Protein AF-A0A2H0IZS1-F1 (afdb_monomer_lite)

Structure (mmCIF, N/CA/C/O backbone):
data_AF-A0A2H0IZS1-F1
#
_entry.id   AF-A0A2H0IZS1-F1
#
loop_
_atom_site.group_PDB
_atom_site.id
_atom_site.type_symbol
_atom_site.label_atom_id
_atom_site.label_alt_id
_atom_site.label_comp_id
_atom_site.label_asym_id
_atom_site.label_entity_id
_atom_site.label_seq_id
_atom_site.pdbx_PDB_ins_code
_atom_site.Cartn_x
_atom_site.Cartn_y
_atom_site.Cartn_z
_atom_site.occupancy
_atom_site.B_iso_or_equiv
_atom_site.auth_seq_id
_atom_site.auth_comp_id
_atom_site.auth_asym_id
_atom_site.auth_atom_id
_atom_site.pdbx_PDB_model_num
ATOM 1 N N . MET A 1 1 ? -1.086 1.496 -26.687 1.00 56.16 1 MET A N 1
ATOM 2 C CA . MET A 1 1 ? -0.249 0.567 -25.899 1.00 56.16 1 MET A CA 1
ATOM 3 C C . MET A 1 1 ? 1.047 0.121 -26.574 1.00 56.16 1 MET A C 1
ATOM 5 O O . MET A 1 1 ? 2.070 0.274 -25.928 1.00 56.16 1 MET A O 1
ATOM 9 N N . ASN A 1 2 ? 1.080 -0.340 -27.839 1.00 65.69 2 ASN A N 1
ATOM 10 C CA . ASN A 1 2 ? 2.333 -0.860 -28.445 1.00 65.69 2 ASN A CA 1
ATOM 11 C C . ASN A 1 2 ? 3.548 0.097 -28.363 1.00 65.69 2 ASN A C 1
ATOM 13 O O . ASN A 1 2 ? 4.643 -0.347 -28.048 1.00 65.69 2 ASN A O 1
ATOM 17 N N . ARG A 1 3 ? 3.353 1.418 -28.505 1.00 83.81 3 ARG A N 1
ATOM 18 C CA . ARG A 1 3 ? 4.457 2.398 -28.436 1.00 83.81 3 ARG A CA 1
ATOM 19 C C . ARG A 1 3 ? 5.190 2.463 -27.088 1.00 83.81 3 ARG A C 1
ATOM 21 O O . ARG A 1 3 ? 6.373 2.787 -27.089 1.00 83.81 3 ARG A O 1
ATOM 28 N N . THR A 1 4 ? 4.519 2.218 -25.958 1.00 88.75 4 THR A N 1
ATOM 29 C CA . THR A 1 4 ? 5.173 2.254 -24.633 1.00 88.75 4 THR A CA 1
ATOM 30 C C . THR A 1 4 ? 6.119 1.069 -24.497 1.00 88.75 4 THR A C 1
ATOM 32 O O . THR A 1 4 ? 7.292 1.250 -24.188 1.00 88.75 4 THR A O 1
ATOM 35 N N . LEU A 1 5 ? 5.635 -0.129 -24.831 1.00 90.81 5 LEU A N 1
ATOM 36 C CA . LEU A 1 5 ? 6.427 -1.354 -24.793 1.00 90.81 5 LEU A CA 1
ATOM 37 C C . LEU A 1 5 ? 7.622 -1.304 -25.757 1.00 90.81 5 LEU A C 1
ATOM 39 O O . LEU A 1 5 ? 8.722 -1.690 -25.374 1.00 90.81 5 LEU A O 1
ATOM 43 N N . ASP A 1 6 ? 7.433 -0.792 -26.976 1.00 92.31 6 ASP A N 1
ATOM 44 C CA . ASP A 1 6 ? 8.525 -0.656 -27.948 1.00 92.31 6 ASP A CA 1
ATOM 45 C C . ASP A 1 6 ? 9.638 0.258 -27.414 1.00 92.31 6 ASP A C 1
ATOM 47 O O . ASP A 1 6 ? 10.821 -0.068 -27.513 1.00 92.31 6 ASP A O 1
ATOM 51 N N . LYS A 1 7 ? 9.264 1.379 -26.781 1.00 94.19 7 LYS A N 1
ATOM 52 C CA . LYS A 1 7 ? 10.226 2.276 -26.128 1.00 94.19 7 LYS A CA 1
ATOM 53 C C . LYS A 1 7 ? 10.920 1.605 -24.949 1.00 94.19 7 LYS A C 1
ATOM 55 O O . LYS A 1 7 ? 12.128 1.758 -24.824 1.00 94.19 7 LYS A O 1
ATOM 60 N N . VAL A 1 8 ? 10.200 0.857 -24.113 1.00 93.56 8 VAL A N 1
ATOM 61 C CA . VAL A 1 8 ? 10.806 0.095 -23.008 1.00 93.56 8 VAL A CA 1
ATOM 62 C C . VAL A 1 8 ? 11.853 -0.875 -23.556 1.00 93.56 8 VAL A C 1
ATOM 64 O O . VAL A 1 8 ? 13.009 -0.814 -23.150 1.00 93.56 8 VAL A O 1
ATOM 67 N N . LYS A 1 9 ? 11.504 -1.684 -24.565 1.00 92.69 9 LYS A N 1
ATOM 68 C CA . LYS A 1 9 ? 12.444 -2.610 -25.221 1.00 92.69 9 LYS A CA 1
ATOM 69 C C . LYS A 1 9 ? 13.659 -1.886 -25.804 1.00 92.69 9 LYS A C 1
ATOM 71 O O . LYS A 1 9 ? 14.783 -2.350 -25.637 1.00 92.69 9 LYS A O 1
ATOM 76 N N . GLN A 1 10 ? 13.454 -0.728 -26.432 1.00 94.25 10 GLN A N 1
ATOM 77 C CA . GLN A 1 10 ? 14.544 0.104 -26.944 1.00 94.25 10 GLN A CA 1
ATOM 78 C C . GLN A 1 10 ? 15.477 0.591 -25.824 1.00 94.25 10 GLN A C 1
ATOM 80 O O . GLN A 1 10 ? 16.691 0.558 -25.996 1.00 94.25 10 GLN A O 1
ATOM 85 N N . ARG A 1 11 ? 14.932 1.046 -24.690 1.00 93.62 11 ARG A N 1
ATOM 86 C CA . ARG A 1 11 ? 15.711 1.581 -23.557 1.00 93.62 11 ARG A CA 1
ATOM 87 C C . ARG A 1 11 ? 16.478 0.504 -22.796 1.00 93.62 11 ARG A C 1
ATOM 89 O O . ARG A 1 11 ? 17.536 0.799 -22.257 1.00 93.62 11 ARG A O 1
ATOM 96 N N . LEU A 1 12 ? 15.964 -0.721 -22.791 1.00 92.88 12 LEU A N 1
ATOM 97 C CA . LEU A 1 12 ? 16.616 -1.884 -22.187 1.00 92.88 12 LEU A CA 1
ATOM 98 C C . LEU A 1 12 ? 17.665 -2.527 -23.101 1.00 92.88 12 LEU A C 1
ATOM 100 O O . LEU A 1 12 ? 18.447 -3.362 -22.651 1.00 92.88 12 LEU A O 1
ATOM 104 N N . SER A 1 13 ? 17.691 -2.167 -24.387 1.00 91.50 13 SER A N 1
ATOM 105 C CA . SER A 1 13 ? 18.620 -2.747 -25.353 1.00 91.50 13 SER A CA 1
ATOM 106 C C . SER A 1 13 ? 20.072 -2.502 -24.935 1.00 91.50 13 SER A C 1
ATOM 108 O O . SER A 1 13 ? 20.530 -1.363 -24.896 1.00 91.50 13 SER A O 1
ATOM 110 N N . GLY A 1 14 ? 20.810 -3.585 -24.687 1.00 83.94 14 GLY A N 1
ATOM 111 C CA . GLY A 1 14 ? 22.219 -3.536 -24.284 1.00 83.94 14 GLY A CA 1
ATOM 112 C C . GLY A 1 14 ? 22.453 -3.408 -22.776 1.00 83.94 14 GLY A C 1
ATOM 113 O O . GLY A 1 14 ? 23.610 -3.386 -22.363 1.00 83.94 14 GLY A O 1
ATOM 114 N N . LEU A 1 15 ? 21.394 -3.362 -21.961 1.00 87.06 15 LEU A N 1
ATOM 115 C CA . LEU A 1 15 ? 21.504 -3.432 -20.506 1.00 87.06 15 LEU A CA 1
ATOM 116 C C . LEU A 1 15 ? 21.476 -4.887 -20.016 1.00 87.06 15 LEU A C 1
ATOM 118 O O . LEU A 1 15 ? 20.854 -5.745 -20.653 1.00 87.06 15 LEU A O 1
ATOM 122 N N . PRO A 1 16 ? 22.143 -5.186 -18.887 1.00 79.06 16 PRO A N 1
ATOM 123 C CA . PRO A 1 16 ? 21.994 -6.477 -18.235 1.00 79.06 16 PRO A CA 1
ATOM 124 C C . PRO A 1 16 ? 20.532 -6.693 -17.830 1.00 79.06 16 PRO A C 1
ATOM 126 O O . PRO A 1 16 ? 19.848 -5.773 -17.384 1.00 79.06 16 PRO A O 1
ATOM 129 N N . CYS A 1 17 ? 20.048 -7.923 -17.990 1.00 69.75 17 CYS A N 1
ATOM 130 C CA . CYS A 1 17 ? 18.708 -8.278 -17.543 1.00 69.75 17 CYS A CA 1
ATOM 131 C C . CYS A 1 17 ? 18.641 -8.182 -16.014 1.00 69.75 17 CYS A C 1
ATOM 133 O O . CYS A 1 17 ? 19.548 -8.668 -15.334 1.00 69.75 17 CYS A O 1
ATOM 135 N N . LEU A 1 18 ? 17.568 -7.589 -15.477 1.00 74.62 18 LEU A N 1
ATOM 136 C CA . LEU A 1 18 ? 17.280 -7.672 -14.048 1.00 74.62 18 LEU A CA 1
ATOM 137 C C . LEU A 1 18 ? 17.213 -9.144 -13.658 1.00 74.62 18 LEU A C 1
ATOM 139 O O . LEU A 1 18 ? 16.353 -9.889 -14.129 1.00 74.62 18 LEU A O 1
ATOM 143 N N . THR A 1 19 ? 18.109 -9.566 -12.775 1.00 69.50 19 THR A N 1
ATOM 144 C CA . THR A 1 19 ? 18.035 -10.913 -12.228 1.00 69.50 19 THR A CA 1
ATOM 145 C C . THR A 1 19 ? 16.798 -10.988 -11.349 1.00 69.50 19 THR A C 1
ATOM 147 O O . THR A 1 19 ? 16.642 -10.188 -10.412 1.00 69.50 19 THR A O 1
ATOM 150 N N . ALA A 1 20 ? 15.918 -11.939 -11.659 1.00 64.38 20 ALA A N 1
ATOM 151 C CA . ALA A 1 20 ? 14.830 -12.277 -10.766 1.00 64.38 20 ALA A CA 1
ATOM 152 C C . ALA A 1 20 ? 15.432 -12.712 -9.413 1.00 64.38 20 ALA A C 1
ATOM 154 O O . ALA A 1 20 ? 16.432 -13.441 -9.392 1.00 64.38 20 ALA A O 1
ATOM 155 N N . PRO A 1 21 ? 14.878 -12.249 -8.284 1.00 66.38 21 PRO A N 1
ATOM 156 C CA . PRO A 1 21 ? 15.275 -12.724 -6.965 1.00 66.38 21 PRO A CA 1
ATOM 157 C C . PRO A 1 21 ? 15.065 -14.249 -6.864 1.00 66.38 21 PRO A C 1
ATOM 159 O O . PRO A 1 21 ? 14.381 -14.835 -7.710 1.00 66.38 21 PRO A O 1
ATOM 162 N N . PRO A 1 22 ? 15.639 -14.916 -5.841 1.00 66.69 22 PRO A N 1
ATOM 163 C CA . PRO A 1 22 ? 15.387 -16.333 -5.580 1.00 66.69 22 PRO A CA 1
ATOM 164 C C . PRO A 1 22 ? 13.888 -16.638 -5.610 1.00 66.69 22 PRO A C 1
ATOM 166 O O . PRO A 1 22 ? 13.091 -15.741 -5.356 1.00 66.69 22 PRO A O 1
ATOM 169 N N . ALA A 1 23 ? 13.502 -17.889 -5.874 1.00 70.12 23 ALA A N 1
ATOM 170 C CA . ALA A 1 23 ? 12.097 -18.296 -5.863 1.00 70.12 23 ALA A CA 1
ATOM 171 C C . ALA A 1 23 ? 11.457 -17.999 -4.491 1.00 70.12 23 ALA A C 1
ATOM 173 O O . ALA A 1 23 ? 11.543 -18.794 -3.556 1.00 70.12 23 ALA A O 1
ATOM 174 N N . VAL A 1 24 ? 10.860 -16.815 -4.365 1.00 76.38 24 VAL A N 1
ATOM 175 C CA . VAL A 1 24 ? 10.060 -16.393 -3.225 1.00 76.38 24 VAL A CA 1
ATOM 176 C C . VAL A 1 24 ? 8.642 -16.831 -3.531 1.00 76.38 24 VAL A C 1
ATOM 178 O O . VAL A 1 24 ? 8.090 -16.488 -4.575 1.00 76.38 24 VAL A O 1
ATOM 181 N N . ASP A 1 25 ? 8.043 -17.582 -2.614 1.00 87.31 25 ASP A N 1
ATOM 182 C CA . ASP A 1 25 ? 6.606 -17.810 -2.646 1.00 87.31 25 ASP A CA 1
ATOM 183 C C . ASP A 1 25 ? 5.897 -16.483 -2.336 1.00 87.31 25 ASP A C 1
ATOM 185 O O . ASP A 1 25 ? 5.743 -16.085 -1.178 1.00 87.31 25 ASP A O 1
ATOM 189 N N . LEU A 1 26 ? 5.526 -15.770 -3.401 1.00 86.12 26 LEU A N 1
ATOM 190 C CA . LEU A 1 26 ? 4.915 -14.445 -3.331 1.00 86.12 26 LEU A CA 1
ATOM 191 C C . LEU A 1 26 ? 3.561 -14.470 -2.627 1.00 86.12 26 LEU A C 1
ATOM 193 O O . LEU A 1 26 ? 3.206 -13.494 -1.967 1.00 86.12 26 LEU A O 1
ATOM 197 N N . VAL A 1 27 ? 2.825 -15.578 -2.731 1.00 90.62 27 VAL A N 1
ATOM 198 C CA . VAL A 1 27 ? 1.533 -15.739 -2.060 1.00 90.62 27 VAL A CA 1
ATOM 199 C C . VAL A 1 27 ? 1.765 -15.849 -0.560 1.00 90.62 27 VAL A C 1
ATOM 201 O O . VAL A 1 27 ? 1.197 -15.067 0.199 1.00 90.62 27 VAL A O 1
ATOM 204 N N . SER A 1 28 ? 2.672 -16.732 -0.131 1.00 91.62 28 SER A N 1
ATOM 205 C CA . SER A 1 28 ? 3.028 -16.866 1.288 1.00 91.62 28 SER A CA 1
ATOM 206 C C . SER A 1 28 ? 3.607 -15.574 1.873 1.00 91.62 28 SER A C 1
ATOM 208 O O . SER A 1 28 ? 3.264 -15.201 2.998 1.00 91.62 28 SER A O 1
ATOM 210 N N . LEU A 1 29 ? 4.452 -14.863 1.117 1.00 90.19 29 LEU A N 1
ATOM 211 C CA . LEU A 1 29 ? 4.990 -13.565 1.529 1.00 90.19 29 LEU A CA 1
ATOM 212 C C . LEU A 1 29 ? 3.872 -12.529 1.697 1.00 90.19 29 LEU A C 1
ATOM 214 O O . LEU A 1 29 ? 3.783 -11.898 2.751 1.00 90.19 29 LEU A O 1
ATOM 218 N N . THR A 1 30 ? 3.010 -12.381 0.687 1.00 92.19 30 THR A N 1
ATOM 219 C CA . THR A 1 30 ? 1.876 -11.446 0.714 1.00 92.19 30 THR A CA 1
ATOM 220 C C . THR A 1 30 ? 0.980 -11.747 1.903 1.00 92.19 30 THR A C 1
ATOM 222 O O . THR A 1 30 ? 0.730 -10.857 2.715 1.00 92.19 30 THR A O 1
ATOM 225 N N . HIS A 1 31 ? 0.579 -13.011 2.065 1.00 95.31 31 HIS A N 1
ATOM 226 C CA . HIS A 1 31 ? -0.236 -13.465 3.184 1.00 95.31 31 HIS A CA 1
ATOM 227 C C . HIS A 1 31 ? 0.393 -13.066 4.525 1.00 95.31 31 HIS A C 1
ATOM 229 O O . HIS A 1 31 ? -0.252 -12.406 5.340 1.00 95.31 31 HIS A O 1
ATOM 235 N N . ALA A 1 32 ? 1.667 -13.401 4.749 1.00 93.69 32 ALA A N 1
ATOM 236 C CA . ALA A 1 32 ? 2.356 -13.092 5.999 1.00 93.69 32 ALA A CA 1
ATOM 237 C C . ALA A 1 32 ? 2.420 -11.582 6.291 1.00 93.69 32 ALA A C 1
ATOM 239 O O . ALA A 1 32 ? 2.237 -11.174 7.439 1.00 93.69 32 ALA A O 1
ATOM 240 N N . LYS A 1 33 ? 2.652 -10.758 5.263 1.00 93.12 33 LYS A N 1
ATOM 241 C CA . LYS A 1 33 ? 2.789 -9.301 5.393 1.00 93.12 33 LYS A CA 1
ATOM 242 C C . LYS A 1 33 ? 1.461 -8.597 5.670 1.00 93.12 33 LYS A C 1
ATOM 244 O O . LYS A 1 33 ? 1.411 -7.714 6.524 1.00 93.12 33 LYS A O 1
ATOM 249 N N . VAL A 1 34 ? 0.380 -8.982 4.988 1.00 96.19 34 VAL A N 1
ATOM 250 C CA . VAL A 1 34 ? -0.908 -8.264 5.076 1.00 96.19 34 VAL A CA 1
ATOM 251 C C . VAL A 1 34 ? -1.847 -8.821 6.144 1.00 96.19 34 VAL A C 1
ATOM 253 O O . VAL A 1 34 ? -2.717 -8.096 6.630 1.00 96.19 34 VAL A O 1
ATOM 256 N N . MET A 1 35 ? -1.672 -10.080 6.563 1.00 97.44 35 MET A N 1
ATOM 257 C CA . MET A 1 35 ? -2.562 -10.736 7.527 1.00 97.44 35 MET A CA 1
ATOM 258 C C . MET A 1 35 ? -2.743 -9.949 8.840 1.00 97.44 35 MET A C 1
ATOM 260 O O . MET A 1 35 ? -3.890 -9.816 9.276 1.00 97.44 35 MET A O 1
ATOM 264 N N . PRO A 1 36 ? -1.700 -9.386 9.490 1.00 97.12 36 PRO A N 1
ATOM 265 C CA . PRO A 1 36 ? -1.892 -8.602 10.714 1.00 97.12 36 PRO A CA 1
ATOM 266 C C . PRO A 1 36 ? -2.816 -7.395 10.511 1.00 97.12 36 PRO A C 1
ATOM 268 O O . PRO A 1 36 ? -3.686 -7.134 11.347 1.00 97.12 36 PRO A O 1
ATOM 271 N N . MET A 1 37 ? -2.661 -6.701 9.381 1.00 97.81 37 MET A N 1
ATOM 272 C CA . MET A 1 37 ? -3.481 -5.556 8.996 1.00 97.81 37 MET A CA 1
ATOM 273 C C . MET A 1 37 ? -4.930 -5.980 8.729 1.00 97.81 37 MET A C 1
ATOM 275 O O . MET A 1 37 ? -5.858 -5.391 9.286 1.00 97.81 37 MET A O 1
ATOM 279 N N . VAL A 1 38 ? -5.137 -7.049 7.956 1.00 98.31 38 VAL A N 1
ATOM 280 C CA . VAL A 1 38 ? -6.476 -7.578 7.647 1.00 98.31 38 VAL A CA 1
ATOM 281 C C . VAL A 1 38 ? -7.199 -8.043 8.914 1.00 98.31 38 VAL A C 1
ATOM 283 O O . VAL A 1 38 ? -8.354 -7.678 9.141 1.00 98.31 38 VAL A O 1
ATOM 286 N N . ASN A 1 39 ? -6.502 -8.754 9.803 1.00 98.12 39 ASN A N 1
ATOM 287 C CA . ASN A 1 39 ? -7.042 -9.178 11.095 1.00 98.12 39 ASN A CA 1
ATOM 288 C C . ASN A 1 39 ? -7.443 -7.988 11.979 1.00 98.12 39 ASN A C 1
ATOM 290 O O . ASN A 1 39 ? -8.439 -8.047 12.705 1.00 98.12 39 ASN A O 1
ATOM 294 N N . GLY A 1 40 ? -6.675 -6.900 11.927 1.00 97.81 40 GLY A N 1
ATOM 295 C CA . GLY A 1 40 ? -6.948 -5.690 12.691 1.00 97.81 40 GLY A CA 1
ATOM 296 C C . GLY A 1 40 ? -8.144 -4.880 12.189 1.00 97.81 40 GLY A C 1
ATOM 297 O O . GLY A 1 40 ? -8.831 -4.252 13.002 1.00 97.81 40 GLY A O 1
ATOM 298 N N . LEU A 1 41 ? -8.388 -4.885 10.877 1.00 98.19 41 LEU A N 1
ATOM 299 C CA . LEU A 1 41 ? -9.335 -3.981 10.218 1.00 98.19 41 LEU A CA 1
ATOM 300 C C . LEU A 1 41 ? -10.698 -4.614 9.923 1.00 98.19 41 LEU A C 1
ATOM 302 O O . LEU A 1 41 ? -11.709 -3.920 10.031 1.00 98.19 41 LEU A O 1
ATOM 306 N N . PHE A 1 42 ? -10.745 -5.909 9.611 1.00 97.75 42 PHE A N 1
ATOM 307 C CA . PHE A 1 42 ? -11.956 -6.572 9.120 1.00 97.75 42 PHE A CA 1
ATOM 308 C C . PHE A 1 42 ? -12.539 -7.579 10.114 1.00 97.75 42 PHE A C 1
ATOM 310 O O . PHE A 1 42 ? -11.855 -8.063 11.028 1.00 97.75 42 PHE A O 1
ATOM 317 N N . THR A 1 43 ? -13.831 -7.877 9.951 1.00 96.38 43 THR A N 1
ATOM 318 C CA . THR A 1 43 ? -14.538 -8.873 10.768 1.00 96.38 43 THR A CA 1
ATOM 319 C C . THR A 1 43 ? -14.067 -10.285 10.434 1.00 96.38 43 THR A C 1
ATOM 321 O O . THR A 1 43 ? -13.536 -10.531 9.354 1.00 96.38 43 THR A O 1
ATOM 324 N N . GLU A 1 44 ? -14.262 -11.230 11.355 1.00 97.12 44 GLU A N 1
ATOM 325 C CA . GLU A 1 44 ? -13.833 -12.621 11.154 1.00 97.12 44 GLU A CA 1
ATOM 326 C C . GLU A 1 44 ? -14.432 -13.249 9.890 1.00 97.12 44 GLU A C 1
ATOM 328 O O . GLU A 1 44 ? -13.713 -13.936 9.169 1.00 97.12 44 GLU A O 1
ATOM 333 N N . ASP A 1 45 ? -15.682 -12.914 9.567 1.00 97.25 45 ASP A N 1
ATOM 334 C CA . ASP A 1 45 ? -16.381 -13.413 8.379 1.00 97.25 45 ASP A CA 1
ATOM 335 C C . ASP A 1 45 ? -15.836 -12.830 7.062 1.00 97.25 45 ASP A C 1
ATOM 337 O O . ASP A 1 45 ? -15.907 -13.472 6.016 1.00 97.25 45 ASP A O 1
ATOM 341 N N . GLU A 1 46 ? -15.283 -11.613 7.083 1.00 97.44 46 GLU A N 1
ATOM 342 C CA . GLU A 1 46 ? -14.767 -10.944 5.881 1.00 97.44 46 GLU A CA 1
ATOM 343 C C . GLU A 1 46 ? -13.309 -11.295 5.576 1.00 97.44 46 GLU A C 1
ATOM 345 O O . GLU A 1 46 ? -12.903 -11.293 4.410 1.00 97.44 46 GLU A O 1
ATOM 350 N N . ARG A 1 47 ? -12.510 -11.588 6.612 1.00 97.94 47 ARG A N 1
ATOM 351 C CA . ARG A 1 47 ? -11.059 -11.806 6.487 1.00 97.94 47 ARG A CA 1
ATOM 352 C C . ARG A 1 47 ? -10.690 -12.846 5.422 1.00 97.94 47 ARG A C 1
ATOM 354 O O . ARG A 1 47 ? -9.813 -12.516 4.628 1.00 97.94 47 ARG A O 1
ATOM 361 N N . PRO A 1 48 ? -11.316 -14.041 5.330 1.00 97.94 48 PRO A N 1
ATOM 362 C CA . PRO A 1 48 ? -10.930 -15.031 4.321 1.00 97.94 48 PRO A CA 1
ATOM 363 C C . PRO A 1 48 ? -11.080 -14.499 2.892 1.00 97.94 48 PRO A C 1
ATOM 365 O O . PRO A 1 48 ? -10.158 -14.608 2.087 1.00 97.94 48 PRO A O 1
ATOM 368 N N . THR A 1 49 ? -12.210 -13.849 2.602 1.00 97.81 49 THR A N 1
ATOM 369 C CA . THR A 1 49 ? -12.502 -13.252 1.293 1.00 97.81 49 THR A CA 1
ATOM 370 C C . THR A 1 49 ? -11.486 -12.172 0.931 1.00 97.81 49 THR A C 1
ATOM 372 O O . THR A 1 49 ? -11.000 -12.125 -0.198 1.00 97.81 49 THR A O 1
ATOM 375 N N . ILE A 1 50 ? -11.134 -11.320 1.895 1.00 97.44 50 ILE A N 1
ATOM 376 C CA . ILE A 1 50 ? -10.177 -10.229 1.688 1.00 97.44 50 ILE A CA 1
ATOM 377 C C . ILE A 1 50 ? -8.762 -10.772 1.496 1.00 97.44 50 ILE A C 1
ATOM 379 O O . ILE A 1 50 ? -8.075 -10.334 0.578 1.00 97.44 50 ILE A O 1
ATOM 383 N N . MET A 1 51 ? -8.340 -11.751 2.299 1.00 97.88 51 MET A N 1
ATOM 384 C CA . MET A 1 51 ? -7.029 -12.391 2.150 1.00 97.88 51 MET A CA 1
ATOM 385 C C . MET A 1 51 ? -6.884 -13.050 0.777 1.00 97.88 51 MET A C 1
ATOM 387 O O . MET A 1 51 ? -5.921 -12.768 0.071 1.00 97.88 51 MET A O 1
ATOM 391 N N . THR A 1 52 ? -7.880 -13.833 0.345 1.00 96.56 52 THR A N 1
ATOM 392 C CA . THR A 1 52 ? -7.878 -14.457 -0.990 1.00 96.56 52 THR A CA 1
ATOM 393 C C . THR A 1 52 ? -7.821 -13.428 -2.120 1.00 96.56 52 THR A C 1
ATOM 395 O O . THR A 1 52 ? -7.247 -13.709 -3.174 1.00 96.56 52 THR A O 1
ATOM 398 N N . ALA A 1 53 ? -8.433 -12.253 -1.942 1.00 96.06 53 ALA A N 1
ATOM 399 C CA . ALA A 1 53 ? -8.330 -11.174 -2.916 1.00 96.06 53 ALA A CA 1
ATOM 400 C C . ALA A 1 53 ? -6.902 -10.612 -2.957 1.00 96.06 53 ALA A C 1
ATOM 402 O O . ALA A 1 53 ? -6.286 -10.633 -4.017 1.00 96.06 53 ALA A O 1
ATOM 403 N N . LEU A 1 54 ? -6.350 -10.205 -1.808 1.00 96.44 54 LEU A N 1
ATOM 404 C CA . LEU A 1 54 ? -5.014 -9.602 -1.718 1.00 96.44 54 LEU A CA 1
ATOM 405 C C . LEU A 1 54 ? -3.902 -10.521 -2.245 1.00 96.44 54 LEU A C 1
ATOM 407 O O . LEU A 1 54 ? -3.009 -10.055 -2.945 1.00 96.44 54 LEU A O 1
ATOM 411 N N . GLU A 1 55 ? -3.977 -11.825 -1.978 1.00 94.88 55 GLU A N 1
ATOM 412 C CA . GLU A 1 55 ? -3.027 -12.822 -2.500 1.00 94.88 55 GLU A CA 1
ATOM 413 C C . GLU A 1 55 ? -2.980 -12.877 -4.034 1.00 94.88 55 GLU A C 1
ATOM 415 O O . GLU A 1 55 ? -1.958 -13.242 -4.610 1.00 94.88 55 GLU A O 1
ATOM 420 N N . LYS A 1 56 ? -4.078 -12.509 -4.703 1.00 94.12 56 LYS A N 1
ATOM 421 C CA . LYS A 1 56 ? -4.187 -12.448 -6.170 1.00 94.12 56 LYS A CA 1
ATOM 422 C C . LYS A 1 56 ? -3.935 -11.049 -6.726 1.00 94.12 56 LYS A C 1
ATOM 424 O O . LYS A 1 56 ? -3.824 -10.887 -7.938 1.00 94.12 56 LYS A O 1
ATOM 429 N N . SER A 1 57 ? -3.891 -10.049 -5.854 1.00 94.19 57 SER A N 1
ATOM 430 C CA . SER A 1 57 ? -3.773 -8.645 -6.222 1.00 94.19 57 SER A CA 1
ATOM 431 C C . SER A 1 57 ? -2.333 -8.194 -6.430 1.00 94.19 57 SER A C 1
ATOM 433 O O . SER A 1 57 ? -2.120 -7.200 -7.115 1.00 94.19 57 SER A O 1
ATOM 435 N N . VAL A 1 58 ? -1.346 -8.879 -5.851 1.00 92.81 58 VAL A N 1
ATOM 436 C CA . VAL A 1 58 ? 0.054 -8.440 -5.901 1.00 92.81 58 VAL A CA 1
ATOM 437 C C . VAL A 1 58 ? 0.751 -8.953 -7.162 1.00 92.81 58 VAL A C 1
ATOM 439 O O . VAL A 1 58 ? 0.816 -10.156 -7.411 1.00 92.81 58 VAL A O 1
ATOM 442 N N . VAL A 1 59 ? 1.316 -8.032 -7.941 1.00 92.88 59 VAL A N 1
ATOM 443 C CA . VAL A 1 59 ? 2.052 -8.301 -9.179 1.00 92.88 59 VAL A CA 1
ATOM 444 C C . VAL A 1 59 ? 3.420 -7.628 -9.106 1.00 92.88 59 VAL A C 1
ATOM 446 O O . VAL A 1 59 ? 3.529 -6.407 -9.102 1.00 92.88 59 VAL A O 1
ATOM 449 N N . PHE A 1 60 ? 4.488 -8.420 -9.106 1.00 91.06 60 PHE A N 1
ATOM 450 C CA . PHE A 1 60 ? 5.846 -7.884 -9.215 1.00 91.06 60 PHE A CA 1
ATOM 451 C C . PHE A 1 60 ? 6.213 -7.641 -10.679 1.00 91.06 60 PHE A C 1
ATOM 453 O O . PHE A 1 60 ? 5.942 -8.489 -11.537 1.00 91.06 60 PHE A O 1
ATOM 460 N N . LEU A 1 61 ? 6.839 -6.498 -10.970 1.00 91.56 61 LEU A N 1
ATOM 461 C CA . LEU A 1 61 ? 7.322 -6.157 -12.308 1.00 91.56 61 LEU A CA 1
ATOM 462 C C . LEU A 1 61 ? 8.657 -6.847 -12.589 1.00 91.56 61 LEU A C 1
ATOM 464 O O . LEU A 1 61 ? 9.726 -6.333 -12.279 1.00 91.56 61 LEU A O 1
ATOM 468 N N . THR A 1 62 ? 8.587 -8.026 -13.193 1.00 88.88 62 THR A N 1
ATOM 469 C CA . THR A 1 62 ? 9.743 -8.844 -13.558 1.00 88.88 62 THR A CA 1
ATOM 470 C C . THR A 1 62 ? 9.969 -8.810 -15.069 1.00 88.88 62 THR A C 1
ATOM 472 O O . THR A 1 62 ? 9.058 -8.427 -15.814 1.00 88.88 62 THR A O 1
ATOM 475 N N . PRO A 1 63 ? 11.138 -9.265 -15.561 1.00 88.50 63 PRO A N 1
ATOM 476 C CA . PRO A 1 63 ? 11.340 -9.465 -16.995 1.00 88.50 63 PRO A CA 1
ATOM 477 C C . PRO A 1 63 ? 10.250 -10.322 -17.656 1.00 88.50 63 PRO A C 1
ATOM 479 O O . PRO A 1 63 ? 9.879 -10.059 -18.799 1.00 88.50 63 PRO A O 1
ATOM 482 N N . ASP A 1 64 ? 9.698 -11.293 -16.924 1.00 87.88 64 ASP A N 1
ATOM 483 C CA . ASP A 1 64 ? 8.668 -12.206 -17.425 1.00 87.88 64 ASP A CA 1
ATOM 484 C C . ASP A 1 64 ? 7.257 -11.594 -17.392 1.00 87.88 64 ASP A C 1
ATOM 486 O O . ASP A 1 64 ? 6.414 -11.935 -18.223 1.00 87.88 64 ASP A O 1
ATOM 490 N N . SER A 1 65 ? 6.972 -10.687 -16.449 1.00 91.00 65 SER A N 1
ATOM 491 C CA . SER A 1 65 ? 5.629 -10.115 -16.272 1.00 91.00 65 SER A CA 1
ATOM 492 C C . SER A 1 65 ? 5.431 -8.776 -16.987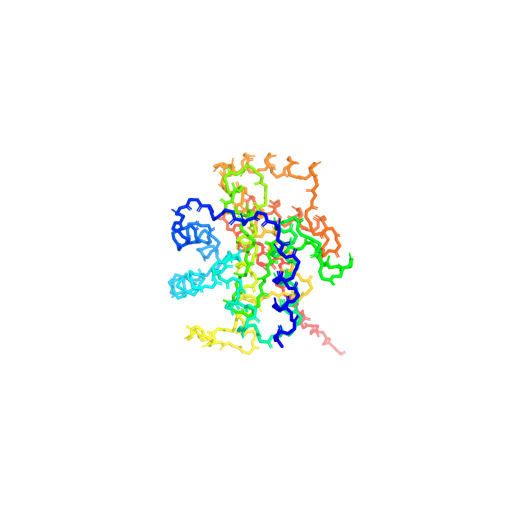 1.00 91.00 65 SER A C 1
ATOM 494 O O . SER A 1 65 ? 4.311 -8.482 -17.415 1.00 91.00 65 SER A O 1
ATOM 496 N N . ILE A 1 66 ? 6.492 -7.975 -17.163 1.00 92.44 66 ILE A N 1
ATOM 497 C CA . ILE A 1 66 ? 6.384 -6.575 -17.601 1.00 92.44 66 ILE A CA 1
ATOM 498 C C . ILE A 1 66 ? 5.675 -6.420 -18.948 1.00 92.44 66 ILE A C 1
ATOM 500 O O . ILE A 1 66 ? 4.824 -5.546 -19.105 1.00 92.44 66 ILE A O 1
ATOM 504 N N . GLU A 1 67 ? 5.961 -7.284 -19.926 1.00 93.44 67 GLU A N 1
ATOM 505 C CA . GLU A 1 67 ? 5.306 -7.195 -21.234 1.00 93.44 67 GLU A CA 1
ATOM 506 C C . GLU A 1 67 ? 3.798 -7.439 -21.121 1.00 93.44 67 GLU A C 1
ATOM 508 O O . GLU A 1 67 ? 3.014 -6.680 -21.696 1.00 93.44 67 GLU A O 1
ATOM 513 N N . SER A 1 68 ? 3.386 -8.459 -20.364 1.00 93.75 68 SER A N 1
ATOM 514 C CA . SER A 1 68 ? 1.967 -8.745 -20.153 1.00 93.75 68 SER A CA 1
ATOM 515 C C . SER A 1 68 ? 1.288 -7.586 -19.433 1.00 93.75 68 SER A C 1
ATOM 517 O O . SER A 1 68 ? 0.273 -7.094 -19.914 1.00 93.75 68 SER A O 1
ATOM 519 N N . VAL A 1 69 ? 1.884 -7.096 -18.341 1.00 94.06 69 VAL A N 1
ATOM 520 C CA . VAL A 1 69 ? 1.342 -5.990 -17.539 1.00 94.06 69 VAL A CA 1
ATOM 521 C C . VAL A 1 69 ? 1.117 -4.739 -18.391 1.00 94.06 69 VAL A C 1
ATOM 523 O O . VAL A 1 69 ? 0.019 -4.185 -18.396 1.00 94.06 69 VAL A O 1
ATOM 526 N N . LEU A 1 70 ? 2.107 -4.325 -19.188 1.00 94.00 70 LEU A N 1
ATOM 527 C CA . LEU A 1 70 ? 1.978 -3.146 -20.053 1.00 94.00 70 LEU A CA 1
ATOM 528 C C . LEU A 1 70 ? 0.960 -3.339 -21.189 1.00 94.00 70 LEU A C 1
ATOM 530 O O . LEU A 1 70 ? 0.421 -2.359 -21.704 1.00 94.00 70 LEU A O 1
ATOM 534 N N . ARG A 1 71 ? 0.699 -4.583 -21.607 1.00 92.62 71 ARG A N 1
ATOM 535 C CA . ARG A 1 71 ? -0.315 -4.920 -22.620 1.00 92.62 71 ARG A CA 1
ATOM 536 C C . ARG A 1 71 ? -1.722 -5.066 -22.056 1.00 92.62 71 ARG A C 1
ATOM 538 O O . ARG A 1 71 ? -2.662 -5.015 -22.843 1.00 92.62 71 ARG A O 1
ATOM 545 N N . THR A 1 72 ? -1.878 -5.279 -20.757 1.00 90.38 72 THR A N 1
ATOM 546 C CA . THR A 1 72 ? -3.192 -5.450 -20.122 1.00 90.38 72 THR A CA 1
ATOM 547 C C . THR A 1 72 ? -3.626 -4.238 -19.313 1.00 90.38 72 THR A C 1
ATOM 549 O O . THR A 1 72 ? -4.804 -4.146 -18.993 1.00 90.38 72 THR A O 1
ATOM 552 N N . ALA A 1 73 ? -2.709 -3.319 -18.991 1.00 90.31 73 ALA A N 1
ATOM 553 C CA . ALA A 1 73 ? -3.027 -2.083 -18.286 1.00 90.31 73 ALA A CA 1
ATOM 554 C C . ALA A 1 73 ? -4.155 -1.318 -18.997 1.00 90.31 73 ALA A C 1
ATOM 556 O O . ALA A 1 73 ? -4.049 -0.986 -20.182 1.00 90.31 73 ALA A O 1
ATOM 557 N N . THR A 1 74 ? -5.228 -1.033 -18.259 1.00 87.94 74 THR A N 1
ATOM 558 C CA . THR A 1 74 ? -6.426 -0.364 -18.784 1.00 87.94 74 THR A CA 1
ATOM 559 C C . THR A 1 74 ? -6.126 1.082 -19.171 1.00 87.94 74 THR A C 1
ATOM 561 O O . THR A 1 74 ? -6.600 1.576 -20.198 1.00 87.94 74 THR A O 1
ATOM 564 N N . TRP A 1 75 ? -5.307 1.761 -18.367 1.00 89.81 75 TRP A N 1
ATOM 565 C CA . TRP A 1 75 ? -5.025 3.183 -18.513 1.00 89.81 75 TRP A CA 1
ATOM 566 C C . TRP A 1 75 ? -3.618 3.427 -19.053 1.00 89.81 75 TRP A C 1
ATOM 568 O O . TRP A 1 75 ? -2.634 2.813 -18.635 1.00 89.81 75 TRP A O 1
ATOM 578 N N . LEU A 1 76 ? -3.510 4.376 -19.987 1.00 89.94 76 LEU A N 1
ATOM 579 C CA . LEU A 1 76 ? -2.219 4.760 -20.564 1.00 89.94 76 LEU A CA 1
ATOM 580 C C . LEU A 1 76 ? -1.282 5.389 -19.528 1.00 89.94 76 LEU A C 1
ATOM 582 O O . LEU A 1 76 ? -0.078 5.187 -19.639 1.00 89.94 76 LEU A O 1
ATOM 586 N N . SER A 1 77 ? -1.822 6.122 -18.550 1.00 90.75 77 SER A N 1
ATOM 587 C CA . SER A 1 77 ? -1.059 6.672 -17.422 1.00 90.75 77 SER A CA 1
ATOM 588 C C . SER A 1 77 ? -0.436 5.557 -16.592 1.00 90.75 77 SER A C 1
ATOM 590 O O . SER A 1 77 ? 0.772 5.533 -16.423 1.00 90.75 77 SER A O 1
ATOM 592 N N . THR A 1 78 ? -1.220 4.553 -16.211 1.00 91.62 78 THR A N 1
ATOM 593 C CA . THR A 1 78 ? -0.735 3.407 -15.436 1.00 91.62 78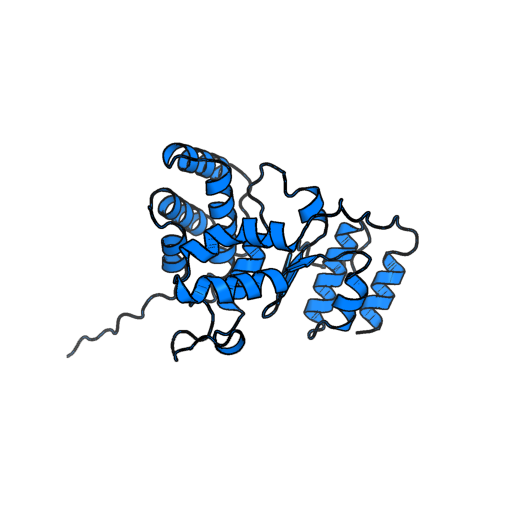 THR A CA 1
ATOM 594 C C . THR A 1 78 ? 0.321 2.627 -16.207 1.00 91.62 78 THR A C 1
ATOM 596 O O . THR A 1 78 ? 1.397 2.350 -15.692 1.00 91.62 78 THR A O 1
ATOM 599 N N . SER A 1 79 ? 0.086 2.350 -17.494 1.00 93.50 79 SER A N 1
ATOM 600 C CA . SER A 1 79 ? 1.111 1.739 -18.351 1.00 93.50 79 SER A CA 1
ATOM 601 C C . SER A 1 79 ? 2.395 2.578 -18.420 1.00 93.50 79 SER A C 1
ATOM 603 O O . SER A 1 79 ? 3.488 2.021 -18.483 1.00 93.50 79 SER A O 1
ATOM 605 N N . TRP A 1 80 ? 2.282 3.906 -18.425 1.00 94.56 80 TRP A N 1
ATOM 606 C CA . TRP A 1 80 ? 3.429 4.807 -18.433 1.00 94.56 80 TRP A CA 1
ATOM 607 C C . TRP A 1 80 ? 4.202 4.771 -17.112 1.00 94.56 80 TRP A C 1
ATOM 609 O O . TRP A 1 80 ? 5.426 4.646 -17.135 1.00 94.56 80 TRP A O 1
ATOM 619 N N . ASP A 1 81 ? 3.508 4.817 -15.980 1.00 94.81 81 ASP A N 1
ATOM 620 C CA . ASP A 1 81 ? 4.116 4.803 -14.650 1.00 94.81 81 ASP A CA 1
ATOM 621 C C . ASP A 1 81 ? 4.803 3.460 -14.375 1.00 94.81 81 ASP A C 1
ATOM 623 O O . ASP A 1 81 ? 5.982 3.430 -14.024 1.00 94.81 81 ASP A O 1
ATOM 627 N N . LEU A 1 82 ? 4.140 2.339 -14.683 1.00 94.94 82 LEU A N 1
ATOM 628 C CA . LEU A 1 82 ? 4.717 0.994 -14.554 1.00 94.94 82 LEU A CA 1
ATOM 629 C C . LEU A 1 82 ? 5.939 0.788 -15.460 1.00 94.94 82 LEU A C 1
ATOM 631 O O . LEU A 1 82 ? 6.906 0.133 -15.072 1.00 94.94 82 LEU A O 1
ATOM 635 N N . ALA A 1 83 ? 5.922 1.359 -16.668 1.00 94.88 83 ALA A N 1
ATOM 636 C CA . ALA A 1 83 ? 7.070 1.307 -17.566 1.00 94.88 83 ALA A CA 1
ATOM 637 C C . ALA A 1 83 ? 8.268 2.085 -17.006 1.00 94.88 83 ALA A C 1
ATOM 639 O O . ALA A 1 83 ? 9.393 1.596 -17.087 1.00 94.88 83 ALA A O 1
ATOM 640 N N . ASN A 1 84 ? 8.045 3.276 -16.445 1.00 95.25 84 ASN A N 1
ATOM 641 C CA . ASN A 1 84 ? 9.119 4.063 -15.841 1.00 95.25 84 ASN A CA 1
ATOM 642 C C . ASN A 1 84 ? 9.649 3.418 -14.561 1.00 95.25 84 ASN A C 1
ATOM 644 O O . ASN A 1 84 ? 10.864 3.316 -14.432 1.00 95.25 84 ASN A O 1
ATOM 648 N N . MET A 1 85 ? 8.773 2.899 -13.696 1.00 93.94 85 MET A N 1
ATOM 649 C CA . MET A 1 85 ? 9.165 2.136 -12.507 1.00 93.94 85 MET A CA 1
ATOM 650 C C . MET A 1 85 ? 10.120 0.992 -12.879 1.00 93.94 85 MET A C 1
ATOM 652 O O . MET A 1 85 ? 11.220 0.894 -12.342 1.00 93.94 85 MET A O 1
ATOM 656 N N . TYR A 1 86 ? 9.756 0.182 -13.880 1.00 93.56 86 TYR A N 1
ATOM 657 C CA . TYR A 1 86 ? 10.602 -0.922 -14.337 1.00 93.56 86 TYR A CA 1
ATOM 658 C C . TYR A 1 86 ? 11.919 -0.456 -14.986 1.00 93.56 86 TYR A C 1
ATOM 660 O O . TYR A 1 86 ? 12.965 -1.071 -14.777 1.00 93.56 86 TYR A O 1
ATOM 668 N N . LEU A 1 87 ? 11.898 0.628 -15.773 1.00 93.88 87 LEU A N 1
ATOM 669 C CA . LEU A 1 87 ? 13.102 1.169 -16.417 1.00 93.88 87 LEU A CA 1
ATOM 670 C C . LEU A 1 87 ? 14.100 1.722 -15.402 1.00 93.88 87 LEU A C 1
ATOM 672 O O . LEU A 1 87 ? 15.289 1.433 -15.520 1.00 93.88 87 LEU A O 1
ATOM 676 N N . LEU A 1 88 ? 13.624 2.489 -14.421 1.00 92.00 88 LEU A N 1
ATOM 677 C CA . LEU A 1 88 ? 14.462 3.050 -13.364 1.00 92.00 88 LEU A CA 1
ATOM 678 C C . LEU A 1 88 ? 15.117 1.937 -12.548 1.00 92.00 88 LEU A C 1
ATOM 680 O O . LEU A 1 88 ? 16.317 1.990 -12.291 1.00 92.00 88 LEU A O 1
ATOM 684 N N . GLU A 1 89 ? 14.373 0.873 -12.245 1.00 89.25 89 GLU A N 1
ATOM 685 C CA . GLU A 1 89 ? 14.937 -0.287 -11.560 1.00 89.25 89 GLU A CA 1
ATOM 686 C C . GLU A 1 89 ? 16.000 -1.017 -12.402 1.00 89.25 89 GLU A C 1
ATOM 688 O O . GLU A 1 89 ? 17.029 -1.450 -11.886 1.00 89.25 89 GLU A O 1
ATOM 693 N N . CYS A 1 90 ? 15.806 -1.092 -13.723 1.00 89.94 90 CYS A N 1
ATOM 694 C CA . CYS A 1 90 ? 16.818 -1.578 -14.669 1.00 89.94 90 CYS A CA 1
ATOM 695 C C . CYS A 1 90 ? 18.035 -0.640 -14.815 1.00 89.94 90 CYS A C 1
ATOM 697 O O . CYS A 1 90 ? 18.912 -0.930 -15.630 1.00 89.94 90 CYS A O 1
ATOM 699 N N . GLN A 1 91 ? 18.077 0.495 -14.106 1.00 90.12 91 GLN A N 1
ATOM 700 C CA . GLN A 1 91 ? 19.051 1.579 -14.297 1.00 90.12 91 GLN A CA 1
ATOM 701 C C . GLN A 1 91 ? 19.057 2.130 -15.734 1.00 90.12 91 GLN A C 1
ATOM 703 O O . GLN A 1 91 ? 20.067 2.627 -16.239 1.00 90.12 91 GLN A O 1
ATOM 708 N N . ALA A 1 92 ? 17.916 2.031 -16.416 1.00 92.94 92 ALA A N 1
ATOM 709 C CA . ALA A 1 92 ? 17.706 2.579 -17.742 1.00 92.94 92 ALA A CA 1
ATOM 710 C C . ALA A 1 92 ? 17.203 4.024 -17.654 1.00 92.94 92 ALA A C 1
ATOM 712 O O . ALA A 1 92 ? 16.579 4.443 -16.682 1.00 92.94 92 ALA A O 1
ATOM 713 N N . ASN A 1 93 ? 17.407 4.784 -18.730 1.00 93.38 93 ASN A N 1
ATOM 714 C CA . ASN A 1 93 ? 16.816 6.114 -18.838 1.00 93.38 93 ASN A CA 1
ATOM 715 C C . ASN A 1 93 ? 15.277 6.020 -18.844 1.00 93.38 93 ASN A C 1
ATOM 717 O O . ASN A 1 93 ? 14.741 5.261 -19.667 1.00 93.38 93 ASN A O 1
ATOM 721 N N . PRO A 1 94 ? 14.570 6.834 -18.038 1.00 94.69 94 PRO A N 1
ATOM 722 C CA . PRO A 1 94 ? 13.117 6.868 -18.057 1.00 94.69 94 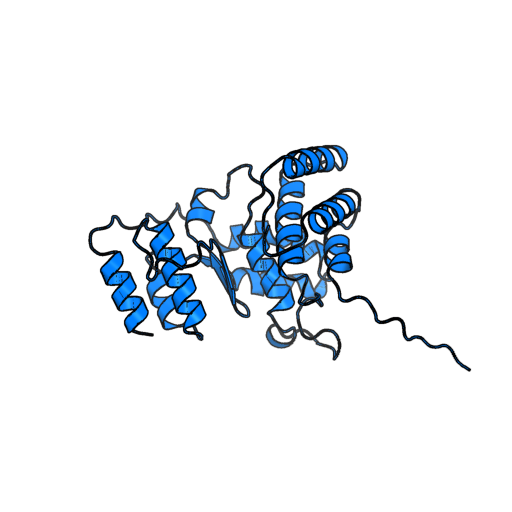PRO A CA 1
ATOM 723 C C . PRO A 1 94 ? 12.585 7.368 -19.408 1.00 94.69 94 PRO A C 1
ATOM 725 O O . PRO A 1 94 ? 13.299 7.927 -20.252 1.00 94.69 94 PRO A O 1
ATOM 728 N N . LEU A 1 95 ? 11.289 7.161 -19.629 1.00 94.00 95 LEU A N 1
ATOM 729 C CA . LEU A 1 95 ? 10.593 7.599 -20.835 1.00 94.00 95 LEU A CA 1
ATOM 730 C C . LEU A 1 95 ? 10.444 9.130 -20.911 1.00 94.00 95 LEU A C 1
ATOM 732 O O . LEU A 1 95 ? 10.238 9.652 -22.011 1.00 94.00 95 LEU A O 1
ATOM 736 N N . SER A 1 96 ? 10.569 9.828 -19.776 1.00 91.94 96 SER A N 1
ATOM 737 C CA . SER A 1 96 ? 10.631 11.290 -19.635 1.00 91.94 96 SER A CA 1
ATOM 738 C C . SER A 1 96 ? 11.558 11.670 -18.469 1.00 91.94 96 SER A C 1
ATOM 740 O O . SER A 1 96 ? 11.599 10.913 -17.502 1.00 91.94 96 SER A O 1
ATOM 742 N N . PRO A 1 97 ? 12.258 12.822 -18.506 1.00 87.56 97 PRO A N 1
ATOM 743 C CA . PRO A 1 97 ? 13.002 13.341 -17.353 1.00 87.56 97 PRO A CA 1
ATOM 744 C C . PRO A 1 97 ? 12.134 13.586 -16.112 1.00 87.56 97 PRO A C 1
ATOM 746 O O . PRO A 1 97 ? 12.625 13.454 -15.002 1.00 87.56 97 PRO A O 1
ATOM 749 N N . ASP A 1 98 ? 10.850 13.895 -16.308 1.00 87.38 98 ASP A N 1
ATOM 750 C CA . ASP A 1 98 ? 9.886 14.148 -15.226 1.00 87.38 98 ASP A CA 1
ATOM 751 C C . ASP A 1 98 ? 9.136 12.874 -14.789 1.00 87.38 98 ASP A C 1
ATOM 753 O O . ASP A 1 98 ? 8.047 12.951 -14.220 1.00 87.38 98 ASP A O 1
ATOM 757 N N . ALA A 1 99 ? 9.637 11.688 -15.151 1.00 88.19 99 ALA A N 1
ATOM 758 C CA . ALA A 1 99 ? 8.999 10.439 -14.756 1.00 88.19 99 ALA A CA 1
ATOM 759 C C . ALA A 1 99 ? 9.057 10.269 -13.229 1.00 88.19 99 ALA A C 1
ATOM 761 O O . ALA A 1 99 ? 10.113 10.501 -12.641 1.00 88.19 99 ALA A O 1
ATOM 762 N N . PRO A 1 100 ? 7.955 9.850 -12.589 1.00 83.06 100 PRO A N 1
ATOM 763 C CA . PRO A 1 100 ? 7.937 9.700 -11.147 1.00 83.06 100 PRO A CA 1
ATOM 764 C C . PRO A 1 100 ? 8.812 8.515 -10.719 1.00 83.06 100 PRO A C 1
ATOM 766 O O . PRO A 1 100 ? 8.763 7.436 -11.315 1.00 83.06 100 PRO A O 1
ATOM 769 N N . GLU A 1 101 ? 9.589 8.711 -9.657 1.00 85.81 101 GLU A N 1
ATOM 770 C CA . GLU A 1 101 ? 10.386 7.664 -9.011 1.00 85.81 101 GLU A CA 1
ATOM 771 C C . GLU A 1 101 ? 9.513 6.898 -8.006 1.00 85.81 101 GLU A C 1
ATOM 773 O O . GLU A 1 101 ? 9.672 7.011 -6.793 1.00 85.81 101 GLU A O 1
ATOM 778 N N . ILE A 1 102 ? 8.525 6.162 -8.521 1.00 88.19 102 ILE A N 1
ATOM 779 C CA . ILE A 1 102 ? 7.662 5.296 -7.707 1.00 88.19 102 ILE A CA 1
ATOM 780 C C . ILE A 1 102 ? 8.246 3.889 -7.584 1.00 88.19 102 ILE A C 1
ATOM 782 O O . ILE A 1 102 ? 8.907 3.388 -8.491 1.00 88.19 102 ILE A O 1
ATOM 786 N N . VAL A 1 103 ? 7.953 3.248 -6.458 1.00 85.69 103 VAL A N 1
ATOM 787 C CA . VAL A 1 103 ? 8.408 1.894 -6.085 1.00 85.69 103 VAL A CA 1
ATOM 788 C C . VAL A 1 103 ? 7.251 0.890 -5.973 1.00 85.69 103 VAL A C 1
ATOM 790 O O . VAL A 1 103 ? 7.464 -0.325 -5.920 1.00 85.69 103 VAL A O 1
ATOM 793 N N . GLY A 1 104 ? 6.022 1.406 -5.982 1.00 90.81 104 GLY A N 1
ATOM 794 C CA . GLY A 1 104 ? 4.767 0.673 -5.977 1.00 90.81 104 GLY A CA 1
ATOM 795 C C . GLY A 1 104 ? 3.665 1.493 -6.649 1.00 90.81 104 GLY A C 1
ATOM 796 O O . GLY A 1 104 ? 3.800 2.705 -6.833 1.00 90.81 104 GLY A O 1
ATOM 797 N N . LEU A 1 105 ? 2.608 0.810 -7.088 1.00 92.75 105 LEU A N 1
ATOM 798 C CA . LEU A 1 105 ? 1.405 1.437 -7.626 1.00 92.75 105 LEU A CA 1
ATOM 799 C C . LEU A 1 105 ? 0.185 0.546 -7.404 1.00 92.75 105 LEU A C 1
ATOM 801 O O . LEU A 1 105 ? 0.185 -0.619 -7.803 1.00 92.75 105 LEU A O 1
ATOM 805 N N . SER A 1 106 ? -0.896 1.112 -6.875 1.00 90.88 106 SER A N 1
ATOM 806 C CA . SER A 1 106 ? -2.186 0.434 -6.767 1.00 90.88 106 SER A CA 1
ATOM 807 C C . SER A 1 106 ? -3.197 0.980 -7.771 1.00 90.88 106 SER A C 1
ATOM 809 O O . SER A 1 106 ? -3.484 2.176 -7.808 1.00 90.88 106 SER A O 1
ATOM 811 N N . GLU A 1 107 ? -3.800 0.08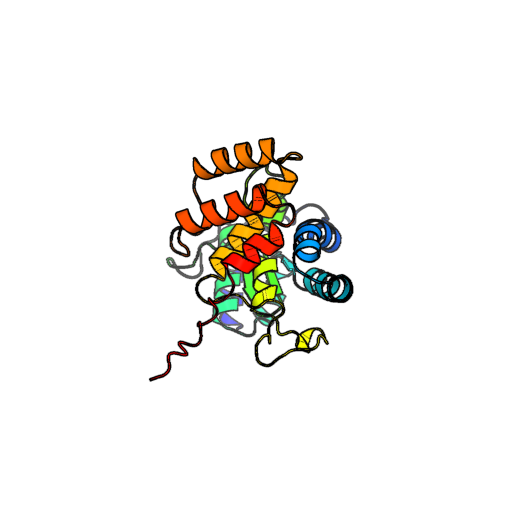2 -8.545 1.00 89.31 107 GLU A N 1
ATOM 812 C CA . GLU A 1 107 ? -4.911 0.376 -9.446 1.00 89.31 107 GLU A CA 1
ATOM 813 C C . GLU A 1 107 ? -6.042 -0.624 -9.217 1.00 89.31 107 GLU A C 1
ATOM 815 O O . GLU A 1 107 ? -5.843 -1.831 -9.316 1.00 89.31 107 GLU A O 1
ATOM 820 N N . GLU A 1 108 ? -7.244 -0.116 -8.931 1.00 86.62 108 GLU A N 1
ATOM 821 C CA . GLU A 1 108 ? -8.443 -0.921 -8.667 1.00 86.62 108 GLU A CA 1
ATOM 822 C C . GLU A 1 108 ? -8.212 -2.015 -7.606 1.00 86.62 108 GLU A C 1
ATOM 824 O O . GLU A 1 108 ? -8.284 -1.749 -6.404 1.00 86.62 108 GLU A O 1
ATOM 829 N N . THR A 1 109 ? -7.960 -3.249 -8.044 1.00 91.00 109 THR A N 1
ATOM 830 C CA . THR A 1 109 ? -7.724 -4.426 -7.202 1.00 91.00 109 THR A CA 1
ATOM 831 C C . THR A 1 109 ? -6.319 -4.995 -7.360 1.00 91.00 109 THR A C 1
ATOM 833 O O . THR A 1 109 ? -6.096 -6.140 -6.979 1.00 91.00 109 THR A O 1
ATOM 836 N N . THR A 1 110 ? -5.389 -4.262 -7.962 1.00 93.31 110 THR A N 1
ATOM 837 C CA . THR A 1 110 ? -4.040 -4.739 -8.264 1.00 93.31 110 THR A CA 1
ATOM 838 C C . THR A 1 110 ? -3.001 -3.816 -7.639 1.00 93.31 110 THR A C 1
ATOM 840 O O . THR A 1 110 ? -3.120 -2.597 -7.708 1.00 93.31 110 THR A O 1
ATOM 843 N N . CYS A 1 111 ? -1.986 -4.412 -7.021 1.00 93.94 111 CYS A N 1
ATOM 844 C CA . CYS A 1 111 ? -0.798 -3.758 -6.489 1.00 93.94 111 CYS A CA 1
ATOM 845 C C . CYS A 1 111 ? 0.392 -4.181 -7.339 1.00 93.94 111 CYS A C 1
ATOM 847 O O . CYS A 1 111 ? 0.783 -5.349 -7.324 1.00 93.94 111 CYS A O 1
ATOM 849 N N . TYR A 1 112 ? 0.970 -3.243 -8.067 1.00 94.44 112 TYR A N 1
ATOM 850 C CA . TYR A 1 112 ? 2.212 -3.437 -8.786 1.00 94.44 112 TYR A CA 1
ATOM 851 C C . TYR A 1 112 ? 3.380 -3.036 -7.896 1.00 94.44 112 TYR A C 1
ATOM 853 O O . TYR A 1 112 ? 3.357 -1.966 -7.297 1.00 94.44 112 TYR A O 1
ATOM 861 N N . LEU A 1 113 ? 4.402 -3.881 -7.820 1.00 93.06 113 LEU A N 1
ATOM 862 C CA . LEU A 1 113 ? 5.599 -3.626 -7.020 1.00 93.06 113 LEU A CA 1
ATOM 863 C C . LEU A 1 113 ? 6.855 -3.795 -7.872 1.00 93.06 113 LEU A C 1
ATOM 865 O O . LEU A 1 113 ? 6.930 -4.701 -8.711 1.00 93.06 113 LEU A O 1
ATOM 869 N N . GLY A 1 114 ? 7.850 -2.941 -7.633 1.00 90.06 114 GLY A N 1
ATOM 870 C CA . GLY A 1 114 ? 9.201 -3.139 -8.153 1.00 90.06 114 GLY A CA 1
ATOM 871 C C . GLY A 1 114 ? 9.835 -4.425 -7.613 1.00 90.06 114 GLY A C 1
ATOM 872 O O . GLY A 1 114 ? 9.516 -4.905 -6.521 1.00 90.06 114 GLY A O 1
ATOM 873 N N . LEU A 1 115 ? 10.757 -4.996 -8.379 1.00 86.06 115 LEU A N 1
ATOM 874 C CA . LEU A 1 115 ? 11.537 -6.168 -7.990 1.00 86.06 115 LEU A CA 1
ATOM 875 C C . LEU A 1 115 ? 12.512 -5.861 -6.841 1.00 86.06 115 LEU A C 1
ATOM 877 O O . LEU A 1 115 ? 12.872 -6.775 -6.095 1.00 86.06 115 LEU A O 1
ATOM 881 N N . ASP A 1 116 ? 12.896 -4.597 -6.658 1.00 83.88 116 ASP A N 1
ATOM 882 C CA . ASP A 1 116 ? 13.781 -4.163 -5.577 1.00 83.88 116 ASP A CA 1
ATOM 883 C C . ASP A 1 116 ? 13.199 -4.464 -4.190 1.00 83.88 116 ASP A C 1
ATOM 885 O O . ASP A 1 116 ? 13.928 -4.895 -3.294 1.00 83.88 116 ASP A O 1
ATOM 889 N N . TYR A 1 117 ? 11.865 -4.420 -4.053 1.00 84.44 117 TYR A N 1
ATOM 890 C CA . TYR A 1 117 ? 11.187 -4.874 -2.839 1.00 84.44 117 TYR A CA 1
ATOM 891 C C . TYR A 1 117 ? 11.626 -6.296 -2.468 1.00 84.44 117 TYR A C 1
ATOM 893 O O . TYR A 1 117 ? 11.986 -6.553 -1.329 1.00 84.44 117 TYR A O 1
ATOM 901 N N . LEU A 1 118 ? 11.698 -7.232 -3.419 1.00 81.44 118 LEU A N 1
ATOM 902 C CA . LEU A 1 118 ? 12.114 -8.615 -3.148 1.00 81.44 118 LEU A CA 1
ATOM 903 C C . LEU A 1 118 ? 13.625 -8.784 -2.933 1.00 81.44 118 LEU A C 1
ATOM 905 O O . LEU A 1 118 ? 14.048 -9.821 -2.415 1.00 81.44 118 LEU A O 1
ATOM 909 N N . ARG A 1 119 ? 14.447 -7.805 -3.315 1.00 78.19 119 ARG A N 1
ATOM 910 C CA . ARG A 1 119 ? 15.884 -7.804 -3.005 1.00 78.19 119 ARG A CA 1
ATOM 911 C C . ARG A 1 119 ? 16.134 -7.330 -1.578 1.00 78.19 119 ARG A C 1
ATOM 913 O O . ARG A 1 119 ? 16.979 -7.906 -0.896 1.00 78.19 119 ARG A O 1
ATOM 920 N N . ASN A 1 120 ? 15.327 -6.376 -1.117 1.00 73.50 120 ASN A N 1
ATOM 921 C CA . ASN A 1 120 ? 15.541 -5.661 0.136 1.00 73.50 120 ASN A CA 1
ATOM 922 C C . ASN A 1 120 ? 14.453 -5.922 1.198 1.00 73.50 120 ASN A C 1
ATOM 924 O O . ASN A 1 120 ? 14.523 -5.369 2.285 1.00 73.50 120 ASN A O 1
ATOM 928 N N . TRP A 1 121 ? 13.472 -6.812 0.976 1.00 67.31 121 TRP A N 1
ATOM 929 C CA . TRP A 1 121 ? 12.340 -7.015 1.913 1.00 67.31 121 TRP A CA 1
ATOM 930 C C . TRP A 1 121 ? 12.733 -7.485 3.322 1.00 67.31 121 TRP A C 1
ATOM 932 O O . TRP A 1 121 ? 11.896 -7.481 4.233 1.00 67.31 121 TRP A O 1
ATOM 942 N N . ARG A 1 122 ? 13.971 -7.966 3.488 1.00 64.75 122 ARG A N 1
ATOM 943 C CA . ARG A 1 122 ? 14.546 -8.380 4.776 1.00 64.75 122 ARG A CA 1
ATOM 944 C C . ARG A 1 122 ? 15.272 -7.252 5.503 1.00 64.75 122 ARG A C 1
ATOM 946 O O . ARG A 1 122 ? 15.742 -7.501 6.611 1.00 64.75 122 ARG A O 1
ATOM 953 N N . ASP A 1 123 ? 15.379 -6.075 4.899 1.00 67.38 123 ASP A N 1
ATOM 954 C CA . ASP A 1 123 ? 16.037 -4.938 5.520 1.00 67.38 123 ASP A CA 1
ATOM 955 C C . ASP A 1 123 ? 15.236 -4.440 6.737 1.00 67.38 123 ASP A C 1
ATOM 957 O O . ASP A 1 123 ? 14.020 -4.658 6.867 1.00 67.38 123 ASP A O 1
ATOM 961 N N . ASP A 1 124 ? 15.931 -3.828 7.690 1.00 57.91 124 ASP A N 1
ATOM 962 C CA . ASP A 1 124 ? 15.372 -3.437 8.991 1.00 57.91 124 ASP A CA 1
ATOM 963 C C . ASP A 1 124 ? 14.645 -2.078 8.969 1.00 57.91 124 ASP A C 1
ATOM 965 O O . ASP A 1 124 ? 14.148 -1.614 9.999 1.00 57.91 124 ASP A O 1
ATOM 969 N N . GLY A 1 125 ? 14.500 -1.486 7.780 1.00 74.88 125 GLY A N 1
ATOM 970 C CA . GLY A 1 125 ? 13.815 -0.219 7.542 1.00 74.88 125 GLY A CA 1
ATOM 971 C C . GLY A 1 125 ? 12.308 -0.232 7.825 1.00 74.88 125 GLY A C 1
ATOM 972 O O . GLY A 1 125 ? 11.684 -1.270 8.079 1.00 74.88 125 GLY A O 1
ATOM 973 N N . PHE A 1 126 ? 11.714 0.963 7.778 1.00 81.62 126 PHE A N 1
ATOM 974 C CA . PHE A 1 126 ? 10.270 1.194 7.930 1.00 81.62 126 PHE A CA 1
ATOM 975 C C . PHE A 1 126 ? 9.487 1.095 6.618 1.00 81.62 126 PHE A C 1
ATOM 977 O O . PHE A 1 126 ? 8.262 1.180 6.643 1.00 81.62 126 PHE A O 1
ATOM 984 N N . GLU A 1 127 ? 10.186 0.889 5.507 1.00 83.81 127 GLU A N 1
ATOM 985 C CA . GLU A 1 127 ? 9.591 0.782 4.184 1.00 83.81 127 GLU A CA 1
ATOM 986 C C . GLU A 1 127 ? 9.013 -0.626 3.981 1.00 83.81 127 GLU A C 1
ATOM 988 O O . GLU A 1 127 ? 9.698 -1.642 4.123 1.00 83.81 127 GLU A O 1
ATOM 993 N N . ASP A 1 128 ? 7.719 -0.696 3.689 1.00 89.50 128 ASP A N 1
ATOM 994 C CA . ASP A 1 128 ? 7.005 -1.921 3.338 1.00 89.50 128 ASP A CA 1
ATOM 995 C C . ASP A 1 128 ? 5.939 -1.614 2.286 1.00 89.50 128 ASP A C 1
ATOM 997 O O . ASP A 1 128 ? 4.732 -1.627 2.551 1.00 89.50 128 ASP A O 1
ATOM 1001 N N . TYR A 1 129 ? 6.405 -1.347 1.065 1.00 89.62 129 TYR A N 1
ATOM 1002 C CA . TYR A 1 129 ? 5.545 -0.948 -0.048 1.00 89.62 129 TYR A CA 1
ATOM 1003 C C . TYR A 1 129 ? 4.451 -1.981 -0.356 1.00 89.62 129 TYR A C 1
ATOM 1005 O O . TYR A 1 129 ? 3.377 -1.619 -0.814 1.00 89.62 129 TYR A O 1
ATOM 1013 N N . LEU A 1 130 ? 4.645 -3.267 -0.042 1.00 93.31 130 LEU A N 1
ATOM 1014 C CA . LEU A 1 130 ? 3.577 -4.261 -0.183 1.00 93.31 130 LEU A CA 1
ATOM 1015 C C . LEU A 1 130 ? 2.396 -3.946 0.740 1.00 93.31 130 LEU A C 1
ATOM 1017 O O . LEU A 1 130 ? 1.250 -3.955 0.294 1.00 93.31 130 LEU A O 1
ATOM 1021 N N . VAL A 1 131 ? 2.658 -3.655 2.018 1.00 95.31 131 VAL A N 1
ATOM 1022 C CA . VAL A 1 131 ? 1.602 -3.273 2.969 1.00 95.31 131 VAL A CA 1
ATOM 1023 C C . VAL A 1 131 ? 0.964 -1.949 2.552 1.00 95.31 131 VAL A C 1
ATOM 1025 O O . VAL A 1 131 ? -0.261 -1.832 2.618 1.00 95.31 131 VAL A O 1
ATOM 1028 N N . HIS A 1 132 ? 1.778 -0.996 2.093 1.00 95.81 132 HIS A N 1
ATOM 1029 C CA . HIS A 1 132 ? 1.323 0.290 1.570 1.00 95.81 132 HIS A CA 1
ATOM 1030 C C . HIS A 1 132 ? 0.335 0.114 0.410 1.00 95.81 132 HIS A C 1
ATOM 1032 O O . HIS A 1 132 ? -0.832 0.495 0.512 1.00 95.81 132 HIS A O 1
ATOM 1038 N N . GLU A 1 133 ? 0.759 -0.551 -0.665 1.00 96.00 133 GLU A N 1
ATOM 1039 C CA . GLU A 1 133 ? -0.071 -0.760 -1.848 1.00 96.00 133 GLU A CA 1
ATOM 1040 C C . GLU A 1 133 ? -1.309 -1.604 -1.529 1.00 96.00 133 GLU A C 1
ATOM 1042 O O . GLU A 1 133 ? -2.405 -1.322 -2.019 1.00 96.00 133 GLU A O 1
ATOM 1047 N N . ALA A 1 134 ? -1.187 -2.609 -0.656 1.00 96.25 134 ALA A N 1
ATOM 1048 C CA . ALA A 1 134 ? -2.334 -3.398 -0.212 1.00 96.25 134 ALA A CA 1
ATOM 1049 C C . ALA A 1 134 ? -3.362 -2.548 0.554 1.00 96.25 134 ALA A C 1
ATOM 1051 O O . ALA A 1 134 ? -4.568 -2.779 0.430 1.00 96.25 134 ALA A O 1
ATOM 1052 N N . ALA A 1 135 ? -2.922 -1.542 1.317 1.00 97.38 135 ALA A N 1
ATOM 1053 C CA . ALA A 1 135 ? -3.824 -0.614 1.991 1.00 97.38 135 ALA A CA 1
ATOM 1054 C C . ALA A 1 135 ? -4.638 0.225 0.988 1.00 97.38 135 ALA A C 1
ATOM 1056 O O . ALA A 1 135 ? -5.803 0.538 1.264 1.00 97.38 135 ALA A O 1
ATOM 1057 N N . HIS A 1 136 ? -4.090 0.521 -0.198 1.00 97.12 136 HIS A N 1
ATOM 1058 C CA . HIS A 1 136 ? -4.833 1.216 -1.253 1.00 97.12 136 HIS A CA 1
ATOM 1059 C C . HIS A 1 136 ? -6.012 0.413 -1.800 1.00 97.12 136 HIS A C 1
ATOM 1061 O O . HIS A 1 136 ? -7.082 0.982 -2.044 1.00 97.12 136 HIS A O 1
ATOM 1067 N N . ILE A 1 137 ? -5.892 -0.915 -1.882 1.00 96.06 137 ILE A N 1
ATOM 1068 C CA . ILE A 1 137 ? -7.008 -1.787 -2.284 1.00 96.06 137 ILE A CA 1
ATOM 1069 C C . ILE A 1 137 ? -8.227 -1.560 -1.387 1.00 96.06 137 ILE A C 1
ATOM 1071 O O . ILE A 1 137 ? -9.362 -1.619 -1.862 1.00 96.06 137 ILE A O 1
ATOM 1075 N N . PHE A 1 138 ? -8.041 -1.233 -0.106 1.00 96.38 138 PHE A N 1
ATOM 1076 C CA . PHE A 1 138 ? -9.169 -1.070 0.804 1.00 96.38 138 PHE A CA 1
ATOM 1077 C C . PHE A 1 138 ? -10.078 0.117 0.470 1.00 96.38 138 PHE A C 1
ATOM 1079 O O . PHE A 1 138 ? -11.276 0.058 0.761 1.00 96.38 138 PHE A O 1
ATOM 1086 N N . HIS A 1 139 ? -9.557 1.169 -0.167 1.00 94.00 139 HIS A N 1
ATOM 1087 C CA . HIS A 1 139 ? -10.358 2.320 -0.607 1.00 94.00 139 HIS A CA 1
ATOM 1088 C C . HIS A 1 139 ? -10.555 2.403 -2.127 1.00 94.00 139 HIS A C 1
ATOM 1090 O O . HIS A 1 139 ? -11.432 3.153 -2.570 1.00 94.00 139 HIS A O 1
ATOM 1096 N N . ASN A 1 140 ? -9.840 1.586 -2.905 1.00 93.31 140 ASN A N 1
ATOM 1097 C CA . ASN A 1 140 ? -10.026 1.437 -4.350 1.00 93.31 140 ASN A CA 1
ATOM 1098 C C . ASN A 1 140 ? -11.050 0.344 -4.710 1.00 93.31 140 ASN A C 1
ATOM 1100 O O . ASN A 1 140 ? -11.875 0.533 -5.607 1.00 93.31 140 ASN A O 1
ATOM 1104 N N . CYS A 1 141 ? -11.050 -0.785 -3.996 1.00 94.75 141 CYS A N 1
ATOM 1105 C CA . CYS A 1 141 ? -11.900 -1.932 -4.307 1.00 94.75 141 CYS A CA 1
ATOM 1106 C C . CYS A 1 141 ? -13.305 -1.773 -3.725 1.00 94.75 141 CYS A C 1
ATOM 1108 O O . CYS A 1 141 ? -13.489 -1.592 -2.517 1.00 94.75 141 CYS A O 1
ATOM 1110 N N . ARG A 1 142 ? -14.324 -1.942 -4.573 1.00 94.44 142 ARG A N 1
ATOM 1111 C CA . ARG A 1 142 ? -15.712 -2.059 -4.117 1.00 94.44 142 ARG A CA 1
ATOM 1112 C C . ARG A 1 142 ? -15.960 -3.391 -3.422 1.00 94.44 142 ARG A C 1
ATOM 1114 O O . ARG A 1 142 ? -15.444 -4.427 -3.827 1.00 94.44 142 ARG A O 1
ATOM 1121 N N . ARG A 1 143 ? -16.828 -3.377 -2.415 1.00 96.44 143 ARG A N 1
ATOM 1122 C CA . ARG A 1 143 ? -17.223 -4.573 -1.653 1.00 96.44 143 ARG A CA 1
ATOM 1123 C C . ARG A 1 143 ? -17.902 -5.614 -2.540 1.00 96.44 143 ARG A C 1
ATOM 1125 O O . ARG A 1 143 ? -17.552 -6.789 -2.477 1.00 96.44 143 ARG A O 1
ATOM 1132 N N . VAL A 1 144 ? -18.776 -5.170 -3.444 1.00 96.38 144 VAL A N 1
ATOM 1133 C CA . VAL A 1 144 ? -19.473 -6.057 -4.391 1.00 96.38 144 VAL A CA 1
ATOM 1134 C C . VAL A 1 144 ? -18.533 -6.786 -5.350 1.00 96.38 144 VAL A C 1
ATOM 1136 O O . VAL A 1 144 ? -18.860 -7.889 -5.773 1.00 96.38 144 VAL A O 1
ATOM 1139 N N . THR A 1 145 ? -17.355 -6.225 -5.650 1.00 94.69 145 THR A N 1
ATOM 1140 C CA . THR A 1 145 ? -16.335 -6.894 -6.475 1.00 94.69 145 THR A CA 1
ATOM 1141 C C . THR A 1 145 ? -15.861 -8.194 -5.825 1.00 94.69 145 THR A C 1
ATOM 1143 O O . THR A 1 145 ? -15.551 -9.151 -6.525 1.00 94.69 145 THR A O 1
ATOM 1146 N N . LEU A 1 146 ? -15.868 -8.257 -4.489 1.00 94.88 146 LEU A N 1
ATOM 1147 C CA . LEU A 1 146 ? -15.507 -9.447 -3.716 1.00 94.88 146 LEU A CA 1
ATOM 1148 C C . LEU A 1 146 ? -16.729 -10.253 -3.241 1.00 94.88 146 LEU A C 1
ATOM 1150 O O . LEU A 1 146 ? -16.599 -11.128 -2.391 1.00 94.88 146 LEU A O 1
ATOM 1154 N N . GLY A 1 147 ? -17.932 -9.936 -3.733 1.00 95.62 147 GLY A N 1
ATOM 1155 C CA . GLY A 1 147 ? -19.175 -10.561 -3.270 1.00 95.62 147 GLY A CA 1
ATOM 1156 C C . GLY A 1 147 ? -19.607 -10.142 -1.859 1.00 95.62 147 GLY A C 1
ATOM 1157 O O . GLY A 1 147 ? -20.493 -10.767 -1.280 1.00 95.62 147 GLY A O 1
ATOM 1158 N N . LEU A 1 148 ? -19.012 -9.086 -1.296 1.00 95.94 148 LEU A N 1
ATOM 1159 C CA . LEU A 1 148 ? -19.391 -8.548 0.009 1.00 95.94 148 LEU A CA 1
ATOM 1160 C C . LEU A 1 148 ? -20.553 -7.558 -0.129 1.00 95.94 148 LEU A C 1
ATOM 1162 O O . LEU A 1 148 ? -20.649 -6.802 -1.098 1.00 95.94 148 LEU A O 1
ATOM 1166 N N . SER A 1 149 ? -21.422 -7.521 0.883 1.00 94.31 149 SER A N 1
ATOM 1167 C CA . SER A 1 149 ? -22.530 -6.559 0.937 1.00 94.31 149 SER A CA 1
ATOM 1168 C C . SER A 1 149 ? -22.004 -5.136 1.104 1.00 94.31 149 SER A C 1
ATOM 1170 O O . SER A 1 149 ? -21.194 -4.892 1.997 1.00 94.31 149 SER A O 1
ATOM 1172 N N . GLU A 1 150 ? -22.482 -4.193 0.295 1.00 94.44 150 GLU A N 1
ATOM 1173 C CA . GLU A 1 150 ? -22.176 -2.763 0.422 1.00 94.44 150 GLU A CA 1
ATOM 1174 C C . GLU A 1 150 ? -23.367 -1.969 0.968 1.00 94.44 150 GLU A C 1
ATOM 1176 O O . GLU A 1 150 ? -24.517 -2.399 0.884 1.00 94.44 150 GLU A O 1
ATOM 1181 N N . THR A 1 151 ? -23.097 -0.780 1.502 1.00 91.00 151 THR A N 1
ATOM 1182 C CA . THR A 1 151 ? -24.134 0.182 1.900 1.00 91.00 151 THR A CA 1
ATOM 1183 C C . THR A 1 151 ? -23.961 1.487 1.127 1.00 91.00 151 THR A C 1
ATOM 1185 O O . THR A 1 151 ? -22.936 1.724 0.484 1.00 91.00 151 THR A O 1
ATOM 1188 N N . SER A 1 152 ? -24.944 2.388 1.210 1.00 88.12 152 SER A N 1
ATOM 1189 C CA . SER A 1 152 ? -24.830 3.718 0.596 1.00 88.12 152 SER A CA 1
ATOM 1190 C C . SER A 1 152 ? -23.650 4.534 1.144 1.00 88.12 152 SER A C 1
ATOM 1192 O O . SER A 1 152 ? -23.130 5.392 0.430 1.00 88.12 152 SER A O 1
ATOM 1194 N N . THR A 1 153 ? -23.211 4.250 2.375 1.00 85.75 153 THR A N 1
ATOM 1195 C CA . THR A 1 153 ? -22.108 4.928 3.074 1.00 85.75 153 THR A CA 1
ATOM 1196 C C . THR A 1 153 ? -20.793 4.140 3.072 1.00 85.75 153 THR A C 1
ATOM 1198 O O . THR A 1 153 ? -19.759 4.690 3.449 1.00 85.75 153 THR A O 1
ATOM 1201 N N . GLN A 1 154 ? -20.803 2.879 2.629 1.00 91.25 154 GLN A N 1
ATOM 1202 C CA . GLN A 1 154 ? -19.629 2.009 2.559 1.00 91.25 154 GLN A CA 1
ATOM 1203 C C . GLN A 1 154 ? -19.680 1.170 1.278 1.00 91.25 154 GLN A C 1
ATOM 1205 O O . GLN A 1 154 ? -20.164 0.037 1.264 1.00 91.25 154 GLN A O 1
ATOM 1210 N N . LYS A 1 155 ? -19.186 1.765 0.188 1.00 94.19 155 LYS A N 1
ATOM 1211 C CA . LYS A 1 155 ? -19.073 1.113 -1.126 1.00 94.19 155 LYS A CA 1
ATOM 1212 C C . LYS A 1 155 ? -17.754 0.363 -1.291 1.00 94.19 155 LYS A C 1
ATOM 1214 O O . LYS A 1 155 ? -17.737 -0.726 -1.859 1.00 94.19 155 LYS A O 1
ATOM 1219 N N . CYS A 1 156 ? -16.660 0.946 -0.804 1.00 95.56 156 CYS A N 1
ATOM 1220 C CA . CYS A 1 156 ? -15.337 0.322 -0.798 1.00 95.56 156 CYS A CA 1
ATOM 1221 C C . CYS A 1 156 ? -15.143 -0.558 0.441 1.00 95.56 156 CYS A C 1
ATOM 1223 O O . CYS A 1 156 ? -15.960 -0.497 1.364 1.00 95.56 156 CYS A O 1
ATOM 1225 N N . LEU A 1 157 ? -14.096 -1.391 0.460 1.00 96.31 157 LEU A N 1
ATOM 1226 C CA . LEU A 1 157 ? -13.825 -2.303 1.583 1.00 96.31 157 LEU A CA 1
ATOM 1227 C C . LEU A 1 157 ? -13.772 -1.545 2.917 1.00 96.31 157 LEU A C 1
ATOM 1229 O O . LEU A 1 157 ? -14.434 -1.956 3.873 1.00 96.31 157 LEU A O 1
ATOM 1233 N N . LEU A 1 158 ? -13.091 -0.396 2.940 1.00 96.88 158 LEU A N 1
ATOM 1234 C CA . LEU A 1 158 ? -13.056 0.551 4.052 1.00 96.88 158 LEU A CA 1
ATOM 1235 C C . LEU A 1 158 ? -13.482 1.955 3.599 1.00 96.88 158 LEU A C 1
ATOM 1237 O O . LEU A 1 158 ? -13.215 2.383 2.475 1.00 96.88 158 LEU A O 1
ATOM 1241 N N . THR A 1 159 ? -14.128 2.695 4.501 1.00 95.94 159 THR A N 1
ATOM 1242 C CA . THR A 1 159 ? -14.470 4.108 4.286 1.00 95.94 159 THR A CA 1
ATOM 1243 C C . THR A 1 159 ? -13.329 4.988 4.786 1.00 95.94 159 THR A C 1
ATOM 1245 O O . THR A 1 159 ? -13.199 5.210 5.987 1.00 95.94 159 THR A O 1
ATOM 1248 N N . ILE A 1 160 ? -12.517 5.497 3.862 1.00 96.00 160 ILE A N 1
ATOM 1249 C CA . ILE A 1 160 ? -11.368 6.370 4.140 1.00 96.00 160 ILE A CA 1
ATOM 1250 C C . ILE A 1 160 ? -11.597 7.714 3.443 1.00 96.00 160 ILE A C 1
ATOM 1252 O O . ILE A 1 160 ? -12.056 7.753 2.296 1.00 96.00 160 ILE A O 1
ATOM 1256 N N . ASP A 1 161 ? -11.318 8.813 4.145 1.00 95.44 161 ASP A N 1
ATOM 1257 C CA . ASP A 1 161 ? -11.389 10.163 3.590 1.00 95.44 161 ASP A CA 1
ATOM 1258 C C . ASP A 1 161 ? -10.424 10.284 2.411 1.00 95.44 161 ASP A C 1
ATOM 1260 O O . ASP A 1 161 ? -9.271 9.868 2.504 1.00 95.44 161 ASP A O 1
ATOM 1264 N N . PHE A 1 162 ? -10.892 10.851 1.297 1.00 93.06 162 PHE A N 1
ATOM 1265 C CA . PHE A 1 162 ? -10.090 10.973 0.082 1.00 93.06 162 PHE A CA 1
ATOM 1266 C C . PHE A 1 162 ? -8.756 11.684 0.339 1.00 93.06 162 PHE A C 1
ATOM 1268 O O . PHE A 1 162 ? -7.727 11.232 -0.153 1.00 93.06 162 PHE A O 1
ATOM 1275 N N . SER A 1 163 ? -8.757 12.729 1.171 1.00 94.38 163 SER A N 1
ATOM 1276 C CA . SER A 1 163 ? -7.549 13.485 1.520 1.00 94.38 163 SER A CA 1
ATOM 1277 C C . SER A 1 163 ? -6.580 12.731 2.440 1.00 94.38 163 SER A C 1
ATOM 1279 O O . SER A 1 163 ? -5.454 13.176 2.628 1.00 94.38 163 SER A O 1
ATOM 1281 N N . LYS A 1 164 ? -6.998 11.591 3.008 1.00 96.38 164 LYS A N 1
ATOM 1282 C CA . LYS A 1 164 ? -6.217 10.796 3.968 1.00 96.38 164 LYS A CA 1
ATOM 1283 C C . LYS A 1 164 ? -5.844 9.407 3.454 1.00 96.38 164 LYS A C 1
ATOM 1285 O O . LYS A 1 164 ? -5.392 8.578 4.234 1.00 96.38 164 LYS A O 1
ATOM 1290 N N . ARG A 1 165 ? -6.041 9.124 2.165 1.00 95.69 165 ARG A N 1
ATOM 1291 C CA . ARG A 1 165 ? -5.743 7.807 1.574 1.00 95.69 165 ARG A CA 1
ATOM 1292 C C . ARG A 1 165 ? -4.259 7.451 1.661 1.00 95.69 165 ARG A C 1
ATOM 1294 O O . ARG A 1 165 ? -3.941 6.378 2.160 1.00 95.69 165 ARG A O 1
ATOM 1301 N N . GLU A 1 166 ? -3.387 8.379 1.274 1.00 95.62 166 GLU A N 1
ATOM 1302 C CA . GLU A 1 166 ? -1.926 8.239 1.408 1.00 95.62 166 GLU A CA 1
ATOM 1303 C C . GLU A 1 166 ? -1.507 8.144 2.878 1.00 95.62 166 GLU A C 1
ATOM 1305 O O . GLU A 1 166 ? -0.764 7.252 3.275 1.00 95.62 166 GLU A O 1
ATOM 1310 N N . LEU A 1 167 ? -2.062 9.022 3.722 1.00 97.19 167 LEU A N 1
ATOM 1311 C CA . LEU A 1 167 ? -1.818 9.011 5.165 1.00 97.19 167 LEU A CA 1
ATOM 1312 C C . LEU A 1 167 ? -2.170 7.660 5.800 1.00 97.19 167 LEU A C 1
ATOM 1314 O O . LEU A 1 167 ? -1.421 7.145 6.627 1.00 97.19 167 LEU A O 1
ATOM 1318 N N . PHE A 1 168 ? -3.302 7.078 5.404 1.00 97.88 168 PHE A N 1
ATOM 1319 C CA . PHE A 1 168 ? -3.728 5.760 5.854 1.00 97.88 168 PHE A CA 1
ATOM 1320 C C . PHE A 1 168 ? -2.748 4.669 5.411 1.00 97.88 168 PHE A C 1
ATOM 1322 O O . PHE A 1 168 ? -2.355 3.851 6.242 1.00 97.88 168 PHE A O 1
ATOM 1329 N N . ALA A 1 169 ? -2.336 4.669 4.140 1.00 97.25 169 ALA A N 1
ATOM 1330 C CA . ALA A 1 169 ? -1.411 3.676 3.602 1.00 97.25 169 ALA A CA 1
ATOM 1331 C C . ALA A 1 169 ? -0.043 3.728 4.298 1.00 97.25 169 ALA A C 1
ATOM 1333 O O . ALA A 1 169 ? 0.400 2.711 4.838 1.00 97.25 169 ALA A O 1
ATOM 1334 N N . TYR A 1 170 ? 0.555 4.917 4.429 1.00 96.62 170 TYR A N 1
ATOM 1335 C CA . TYR A 1 170 ? 1.812 5.094 5.160 1.00 96.62 170 TYR A CA 1
ATOM 1336 C C . TYR A 1 170 ? 1.696 4.732 6.644 1.00 96.62 170 TYR A C 1
ATOM 1338 O O . TYR A 1 170 ? 2.596 4.107 7.208 1.00 96.62 170 TYR A O 1
ATOM 1346 N N . ALA A 1 171 ? 0.594 5.091 7.309 1.00 97.25 171 ALA A N 1
ATOM 1347 C CA . ALA A 1 171 ? 0.390 4.712 8.705 1.00 97.25 171 ALA A CA 1
ATOM 1348 C C . ALA A 1 171 ? 0.264 3.187 8.866 1.00 97.25 171 ALA A C 1
ATOM 1350 O O . ALA A 1 171 ? 0.793 2.624 9.826 1.00 97.25 171 ALA A O 1
ATOM 1351 N N . CYS A 1 172 ? -0.408 2.507 7.933 1.00 97.81 172 CYS A N 1
ATOM 1352 C CA . CYS A 1 172 ? -0.511 1.050 7.909 1.00 97.81 172 CYS A CA 1
ATOM 1353 C C . CYS A 1 172 ? 0.850 0.374 7.697 1.00 97.81 172 CYS A C 1
ATOM 1355 O O . CYS A 1 172 ? 1.190 -0.551 8.438 1.00 97.81 172 CYS A O 1
ATOM 1357 N N . GLU A 1 173 ? 1.627 0.856 6.731 1.00 95.75 173 GLU A N 1
ATOM 1358 C CA . GLU A 1 173 ? 2.992 0.415 6.441 1.00 95.75 173 GLU A CA 1
ATOM 1359 C C . GLU A 1 173 ? 3.890 0.521 7.681 1.00 95.75 173 GLU A C 1
ATOM 1361 O O . GLU A 1 173 ? 4.386 -0.487 8.194 1.00 95.75 173 GLU A O 1
ATOM 1366 N N . ALA A 1 174 ? 4.009 1.723 8.245 1.00 95.62 174 ALA A N 1
ATOM 1367 C CA . ALA A 1 174 ? 4.877 1.957 9.389 1.00 95.62 174 ALA A CA 1
ATOM 1368 C C . ALA A 1 174 ? 4.409 1.214 10.642 1.00 95.62 174 ALA A C 1
ATOM 1370 O O . ALA A 1 174 ? 5.230 0.668 11.381 1.00 95.62 174 ALA A O 1
ATOM 1371 N N . TYR A 1 175 ? 3.098 1.131 10.888 1.00 96.81 175 TYR A N 1
ATOM 1372 C CA . TYR A 1 175 ? 2.584 0.359 12.017 1.00 96.81 175 TYR A CA 1
ATOM 1373 C C . TYR A 1 175 ? 2.863 -1.138 11.859 1.00 96.81 175 TYR A C 1
ATOM 1375 O O . TYR A 1 175 ? 3.251 -1.777 12.837 1.00 96.81 175 TYR A O 1
ATOM 1383 N N . SER A 1 176 ? 2.754 -1.688 10.644 1.00 95.19 176 SER A N 1
ATOM 1384 C CA . SER A 1 176 ? 3.166 -3.068 10.358 1.00 95.19 176 SER A CA 1
ATOM 1385 C C . SER A 1 176 ? 4.625 -3.298 10.751 1.00 95.19 176 SER A C 1
ATOM 1387 O O . SER A 1 176 ? 4.944 -4.239 11.480 1.00 95.19 176 SER A O 1
ATOM 1389 N N . ARG A 1 177 ? 5.513 -2.381 10.351 1.00 93.19 177 ARG A N 1
ATOM 1390 C CA . ARG A 1 177 ? 6.943 -2.451 10.672 1.00 93.19 177 ARG A CA 1
ATOM 1391 C C . ARG A 1 177 ? 7.225 -2.311 12.161 1.00 93.19 177 ARG A C 1
ATOM 1393 O O . ARG A 1 177 ? 7.996 -3.103 12.696 1.00 93.19 177 ARG A O 1
ATOM 1400 N N . LEU A 1 178 ? 6.534 -1.419 12.869 1.00 94.00 178 LEU A N 1
ATOM 1401 C CA . LEU A 1 178 ? 6.635 -1.314 14.331 1.00 94.00 178 LEU A CA 1
ATOM 1402 C C . LEU A 1 178 ? 6.260 -2.617 15.041 1.00 94.00 178 LEU A C 1
ATOM 1404 O O . LEU A 1 178 ? 6.886 -2.962 16.042 1.00 94.00 178 LEU A O 1
ATOM 1408 N N . LEU A 1 179 ? 5.253 -3.344 14.546 1.00 92.94 179 LEU A N 1
ATOM 1409 C CA . LEU A 1 179 ? 4.870 -4.636 15.119 1.00 92.94 179 LEU A CA 1
ATOM 1410 C C . LEU A 1 179 ? 5.932 -5.719 14.894 1.00 92.94 179 LEU A C 1
ATOM 1412 O O . LEU A 1 179 ? 6.055 -6.600 15.739 1.00 92.94 179 LEU A O 1
ATOM 1416 N N . VAL A 1 180 ? 6.686 -5.652 13.793 1.00 91.00 180 VAL A N 1
ATOM 1417 C CA . VAL A 1 180 ? 7.784 -6.587 13.489 1.00 91.00 180 VAL A CA 1
ATOM 1418 C C . VAL A 1 180 ? 9.050 -6.252 14.278 1.00 91.00 180 VAL A C 1
ATOM 1420 O O . VAL A 1 180 ? 9.730 -7.154 14.756 1.00 91.00 180 VAL A O 1
ATOM 1423 N N . LEU A 1 181 ? 9.375 -4.966 14.416 1.00 89.12 181 LEU A N 1
ATOM 1424 C CA . LEU A 1 181 ? 10.607 -4.504 15.063 1.00 89.12 181 LEU A CA 1
ATOM 1425 C C . LEU A 1 181 ? 10.544 -4.555 16.597 1.00 89.12 181 LEU A C 1
ATOM 1427 O O . LEU A 1 181 ? 11.581 -4.469 17.253 1.00 89.12 181 LEU A O 1
ATOM 1431 N N . ALA A 1 182 ? 9.345 -4.640 17.180 1.00 90.38 182 ALA A N 1
ATOM 1432 C CA . ALA A 1 182 ? 9.168 -4.550 18.622 1.00 90.38 182 ALA A CA 1
ATOM 1433 C C . ALA A 1 182 ? 7.963 -5.347 19.155 1.00 90.38 182 ALA A C 1
ATOM 1435 O O . ALA A 1 182 ? 6.804 -5.127 18.782 1.00 90.38 182 ALA A O 1
ATOM 1436 N N . ASP A 1 183 ? 8.232 -6.190 20.153 1.00 88.12 183 ASP A N 1
ATOM 1437 C CA . ASP A 1 183 ? 7.229 -7.052 20.788 1.00 88.12 183 ASP A CA 1
ATOM 1438 C C . ASP A 1 183 ? 6.409 -6.336 21.869 1.00 88.12 183 ASP A C 1
ATOM 1440 O O . ASP A 1 183 ? 5.240 -6.664 22.095 1.00 88.12 183 ASP A O 1
ATOM 1444 N N . SER A 1 184 ? 6.990 -5.328 22.534 1.00 90.31 184 SER A N 1
ATOM 1445 C CA . SER A 1 184 ? 6.346 -4.623 23.646 1.00 90.31 184 SER A CA 1
ATOM 1446 C C . SER A 1 184 ? 5.867 -3.210 23.271 1.00 90.31 184 SER A C 1
ATOM 1448 O O . SER A 1 184 ? 6.492 -2.524 22.458 1.00 90.31 184 SER A O 1
ATOM 1450 N N . PRO A 1 185 ? 4.802 -2.685 23.913 1.00 89.19 185 PRO A N 1
ATOM 1451 C CA . PRO A 1 185 ? 4.380 -1.293 23.723 1.00 89.19 185 PRO A CA 1
ATOM 1452 C C . PRO A 1 185 ? 5.441 -0.252 24.107 1.00 89.19 185 PRO A C 1
ATOM 1454 O O . PRO A 1 185 ? 5.368 0.901 23.684 1.00 89.19 185 PRO A O 1
ATOM 1457 N N . LYS A 1 186 ? 6.406 -0.606 24.965 1.00 93.12 186 LYS A N 1
ATOM 1458 C CA . LYS A 1 186 ? 7.526 0.281 25.303 1.00 93.12 186 LYS A CA 1
ATOM 1459 C C . LYS A 1 186 ? 8.508 0.354 24.136 1.00 93.12 186 LYS A C 1
ATOM 1461 O O . LYS A 1 186 ? 8.860 1.455 23.726 1.00 93.12 186 LYS A O 1
ATOM 1466 N N . ASP A 1 187 ? 8.872 -0.794 23.580 1.00 94.19 187 ASP A N 1
ATOM 1467 C CA . ASP A 1 187 ? 9.861 -0.877 22.504 1.00 94.19 187 ASP A CA 1
ATOM 1468 C C . ASP A 1 187 ? 9.301 -0.303 21.199 1.00 94.19 187 ASP A C 1
ATOM 1470 O O . ASP A 1 187 ? 9.998 0.423 20.500 1.00 94.19 187 ASP A O 1
ATOM 1474 N N . ARG A 1 188 ? 7.999 -0.482 20.936 1.00 95.00 188 ARG A N 1
ATOM 1475 C CA . ARG A 1 188 ? 7.313 0.164 19.802 1.00 95.00 188 ARG A CA 1
ATOM 1476 C C . ARG A 1 188 ? 7.336 1.688 19.887 1.00 95.00 188 ARG A C 1
ATOM 1478 O O . ARG A 1 188 ? 7.483 2.350 18.868 1.00 95.00 188 ARG A O 1
ATOM 1485 N N . ARG A 1 189 ? 7.212 2.262 21.091 1.00 94.88 189 ARG A N 1
ATOM 1486 C CA . ARG A 1 189 ? 7.338 3.718 21.281 1.00 94.88 189 ARG A CA 1
ATOM 1487 C C . ARG A 1 189 ? 8.761 4.191 21.017 1.00 94.88 189 ARG A C 1
ATOM 1489 O O . ARG A 1 189 ? 8.928 5.213 20.368 1.00 94.88 189 ARG A O 1
ATOM 1496 N N . ALA A 1 190 ? 9.764 3.445 21.477 1.00 94.50 190 ALA A N 1
ATOM 1497 C CA . ALA A 1 190 ? 11.162 3.768 21.202 1.00 94.50 190 ALA A CA 1
ATOM 1498 C C . ALA A 1 190 ? 11.482 3.682 19.698 1.00 94.50 190 ALA A C 1
ATOM 1500 O O . ALA A 1 190 ? 12.113 4.586 19.154 1.00 94.50 190 ALA A O 1
ATOM 1501 N N . ALA A 1 191 ? 10.990 2.646 19.012 1.00 94.12 191 ALA A N 1
ATOM 1502 C CA . ALA A 1 191 ? 11.124 2.504 17.565 1.00 94.12 191 ALA A CA 1
ATOM 1503 C C . ALA A 1 191 ? 10.426 3.646 16.806 1.00 94.12 191 ALA A C 1
ATOM 1505 O O . ALA A 1 191 ? 11.004 4.193 15.873 1.00 94.12 191 ALA A O 1
ATOM 1506 N N . LEU A 1 192 ? 9.231 4.063 17.242 1.00 95.56 192 LEU A N 1
ATOM 1507 C CA . LEU A 1 192 ? 8.541 5.223 16.673 1.00 95.56 192 LEU A CA 1
ATOM 1508 C C . LEU A 1 192 ? 9.325 6.527 16.885 1.00 95.56 192 LEU A C 1
ATOM 1510 O O . LEU A 1 192 ? 9.409 7.331 15.965 1.00 95.56 192 LEU A O 1
ATOM 1514 N N . SER A 1 193 ? 9.920 6.740 18.062 1.00 95.00 193 SER A N 1
ATOM 1515 C CA . SER A 1 193 ? 10.782 7.907 18.295 1.00 95.00 193 SER A CA 1
ATOM 1516 C C . SER A 1 193 ? 11.983 7.918 17.351 1.00 95.00 193 SER A C 1
ATOM 1518 O O . SER A 1 193 ? 12.252 8.945 16.741 1.00 95.00 193 SER A O 1
ATOM 1520 N N . LYS A 1 194 ? 12.640 6.768 17.149 1.00 93.12 194 LYS A N 1
ATOM 1521 C CA . LYS A 1 194 ? 13.732 6.640 16.172 1.00 93.12 194 LYS A CA 1
ATOM 1522 C C . LYS A 1 194 ? 13.259 6.932 14.742 1.00 93.12 194 LYS A C 1
ATOM 1524 O O . LYS A 1 194 ? 13.962 7.605 13.999 1.00 93.12 194 LYS A O 1
ATOM 1529 N N . HIS A 1 195 ? 12.069 6.460 14.361 1.00 92.44 195 HIS A N 1
ATOM 1530 C CA . HIS A 1 195 ? 11.464 6.771 13.057 1.00 92.44 195 HIS A CA 1
ATOM 1531 C C . HIS A 1 195 ? 11.227 8.275 12.880 1.00 92.44 195 HIS A C 1
ATOM 1533 O O . HIS A 1 195 ? 11.531 8.826 11.830 1.00 92.44 195 HIS A O 1
ATOM 1539 N N . ALA A 1 196 ? 10.747 8.951 13.928 1.00 94.00 196 ALA A N 1
ATOM 1540 C CA . ALA A 1 196 ? 10.490 10.391 13.922 1.00 94.00 196 ALA A CA 1
ATOM 1541 C C . ALA A 1 196 ? 11.758 11.256 13.779 1.00 94.00 196 ALA A C 1
ATOM 1543 O O . ALA A 1 196 ? 11.659 12.412 13.373 1.00 94.00 196 ALA A O 1
ATOM 1544 N N . GLU A 1 197 ? 12.934 10.717 14.113 1.00 92.56 197 GLU A N 1
ATOM 1545 C CA . GLU A 1 197 ? 14.233 11.384 13.939 1.00 92.56 197 GLU A CA 1
ATOM 1546 C C . GLU A 1 197 ? 14.802 11.226 12.517 1.00 92.56 197 GLU A C 1
ATOM 1548 O O . GLU A 1 197 ? 15.698 11.975 12.123 1.00 92.56 197 GLU A O 1
ATOM 1553 N N . GLY A 1 198 ? 14.307 10.248 11.752 1.00 88.31 198 GLY A N 1
ATOM 1554 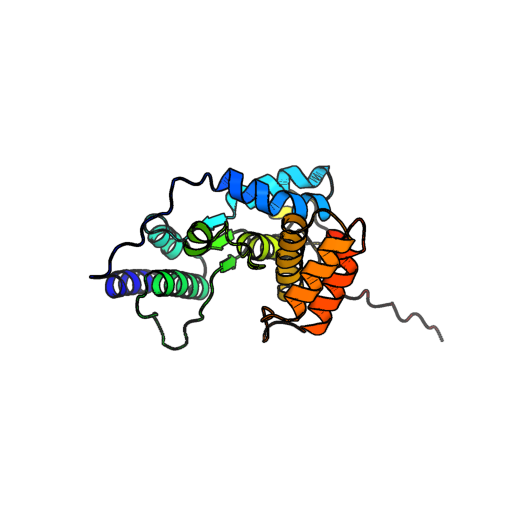C CA . GLY A 1 198 ? 14.753 9.955 10.394 1.00 88.31 198 GLY A CA 1
ATOM 1555 C C . GLY A 1 198 ? 13.967 10.696 9.303 1.00 88.31 198 GLY A C 1
ATOM 1556 O O . GLY A 1 198 ? 13.058 11.481 9.586 1.00 88.31 198 GLY A O 1
ATOM 1557 N N . PRO A 1 199 ? 14.300 10.446 8.024 1.00 87.75 199 PRO A N 1
ATOM 1558 C CA . PRO A 1 199 ? 13.484 10.894 6.902 1.00 87.75 199 PRO A CA 1
ATOM 1559 C C . PRO A 1 199 ? 12.084 10.274 6.980 1.00 87.75 199 PRO A C 1
ATOM 1561 O O . PRO A 1 199 ? 11.940 9.054 7.036 1.00 87.75 199 PRO A O 1
ATOM 1564 N N . LEU A 1 200 ? 11.053 11.118 6.976 1.00 90.19 200 LEU A N 1
ATOM 1565 C CA . LEU A 1 200 ? 9.666 10.665 6.974 1.00 90.19 200 LEU A CA 1
ATOM 1566 C C . LEU A 1 200 ? 9.125 10.543 5.542 1.00 90.19 200 LEU A C 1
ATOM 1568 O O . LEU A 1 200 ? 9.473 11.368 4.688 1.00 90.19 200 LEU A O 1
ATOM 1572 N N . PRO A 1 201 ? 8.265 9.546 5.275 1.00 87.81 201 PRO A N 1
ATOM 1573 C CA . PRO A 1 201 ? 7.743 9.314 3.938 1.00 87.81 201 PRO A CA 1
ATOM 1574 C C . PRO A 1 201 ? 6.667 10.339 3.554 1.00 87.81 201 PRO A C 1
ATOM 1576 O O . PRO A 1 201 ? 6.098 11.022 4.405 1.00 87.81 201 PRO A O 1
ATOM 1579 N N . GLY A 1 202 ? 6.349 10.439 2.261 1.00 82.75 202 GLY A N 1
ATOM 1580 C CA . GLY A 1 202 ? 5.175 11.184 1.791 1.00 82.75 202 GLY A CA 1
ATOM 1581 C C . GLY A 1 202 ? 5.176 12.679 2.133 1.00 82.75 202 GLY A C 1
ATOM 1582 O O . GLY A 1 202 ? 4.110 13.243 2.383 1.00 82.75 202 GLY A O 1
ATOM 1583 N N . LYS A 1 203 ? 6.349 13.330 2.175 1.00 78.44 203 LYS A N 1
ATOM 1584 C CA . LYS A 1 203 ? 6.504 14.743 2.580 1.00 78.44 203 LYS A CA 1
ATOM 1585 C C . LYS A 1 203 ? 5.545 15.697 1.856 1.00 78.44 203 LYS A C 1
ATOM 1587 O O . LYS A 1 203 ? 5.011 16.602 2.491 1.00 78.44 203 LYS A O 1
ATOM 1592 N N . ASP A 1 204 ? 5.305 15.455 0.571 1.00 80.06 204 ASP A N 1
ATOM 1593 C CA . ASP A 1 204 ? 4.422 16.276 -0.265 1.00 80.06 204 ASP A CA 1
ATOM 1594 C C . ASP A 1 204 ? 2.988 15.719 -0.364 1.00 80.06 204 ASP A C 1
ATOM 1596 O O . ASP A 1 204 ? 2.094 16.388 -0.880 1.00 80.06 204 ASP A O 1
ATOM 1600 N N . ALA A 1 205 ? 2.752 14.508 0.151 1.00 82.19 205 ALA A N 1
ATOM 1601 C CA . ALA A 1 205 ? 1.477 13.798 0.061 1.00 82.19 205 ALA A CA 1
ATOM 1602 C C . ALA A 1 205 ? 0.614 13.935 1.327 1.00 82.19 205 ALA A C 1
ATOM 1604 O O . ALA A 1 205 ? -0.610 13.824 1.253 1.00 82.19 205 ALA A O 1
ATOM 1605 N N . MET A 1 206 ? 1.227 14.160 2.496 1.00 88.50 206 MET A N 1
ATOM 1606 C CA . MET A 1 206 ? 0.515 14.155 3.777 1.00 88.50 206 MET A CA 1
ATOM 1607 C C . MET A 1 206 ? 1.149 15.045 4.853 1.00 88.50 206 MET A C 1
ATOM 1609 O O . MET A 1 206 ? 2.338 15.368 4.826 1.00 88.50 206 MET A O 1
ATOM 1613 N N . ASN A 1 207 ? 0.345 15.396 5.862 1.00 92.50 207 ASN A N 1
ATOM 1614 C CA . ASN A 1 207 ? 0.822 16.083 7.058 1.00 92.50 207 ASN A CA 1
ATOM 1615 C C . ASN A 1 207 ? 1.632 15.125 7.949 1.00 92.50 207 ASN A C 1
ATOM 1617 O O . ASN A 1 207 ? 1.095 14.188 8.539 1.00 92.50 207 ASN A O 1
ATOM 1621 N N . GLN A 1 208 ? 2.926 15.412 8.087 1.00 94.38 208 GLN A N 1
ATOM 1622 C CA . GLN A 1 208 ? 3.876 14.579 8.828 1.00 94.38 208 GLN A CA 1
ATOM 1623 C C . GLN A 1 208 ? 3.607 14.527 10.336 1.00 94.38 208 GLN A C 1
ATOM 1625 O O . GLN A 1 208 ? 3.809 13.491 10.966 1.00 94.38 208 GLN A O 1
ATOM 1630 N N . GLN A 1 209 ? 3.117 15.620 10.925 1.00 95.00 209 GLN A N 1
ATOM 1631 C CA . GLN A 1 209 ? 2.774 15.631 12.346 1.00 95.00 209 GLN A CA 1
ATOM 1632 C C . GLN A 1 209 ? 1.545 14.759 12.608 1.00 95.00 209 GLN A C 1
ATOM 1634 O O . GLN A 1 209 ? 1.545 13.956 13.537 1.00 95.00 209 GLN A O 1
ATOM 1639 N N . GLU A 1 210 ? 0.525 14.868 11.754 1.00 96.69 210 GLU A N 1
ATOM 1640 C CA . GLU A 1 210 ? -0.674 14.031 11.852 1.00 96.69 210 GLU A CA 1
ATOM 1641 C C . GLU A 1 210 ? -0.327 12.541 11.721 1.00 96.69 210 GLU A C 1
ATOM 1643 O O . GLU A 1 210 ? -0.806 11.719 12.502 1.00 96.69 210 GLU A O 1
ATOM 1648 N N . TYR A 1 211 ? 0.562 12.198 10.786 1.00 97.38 211 TYR A N 1
ATOM 1649 C CA . TYR A 1 211 ? 1.100 10.849 10.622 1.00 97.38 211 TYR A CA 1
ATOM 1650 C C . TYR A 1 211 ? 1.737 10.301 11.911 1.00 97.38 211 TYR A C 1
ATOM 1652 O O . TYR A 1 211 ? 1.374 9.212 12.369 1.00 97.38 211 TYR A O 1
ATOM 1660 N N . LEU A 1 212 ? 2.630 11.065 12.547 1.00 97.31 212 LEU A N 1
ATOM 1661 C CA . LEU A 1 212 ? 3.273 10.647 13.796 1.00 97.31 212 LEU A CA 1
ATOM 1662 C C . LEU A 1 212 ? 2.278 10.535 14.960 1.00 97.31 212 LEU A C 1
ATOM 1664 O O . LEU A 1 212 ? 2.357 9.584 15.743 1.00 97.31 212 LEU A O 1
ATOM 1668 N N . ASP A 1 213 ? 1.315 11.452 15.057 1.00 97.62 213 ASP A N 1
ATOM 1669 C CA . ASP A 1 213 ? 0.292 11.437 16.106 1.00 97.62 213 ASP A CA 1
ATOM 1670 C C . ASP A 1 213 ? -0.614 10.199 15.994 1.00 97.62 213 ASP A C 1
ATOM 1672 O O . ASP A 1 213 ? -0.948 9.570 17.006 1.00 97.62 213 ASP A O 1
ATOM 1676 N N . ILE A 1 214 ? -0.987 9.813 14.768 1.00 97.62 214 ILE A N 1
ATOM 1677 C CA . ILE A 1 214 ? -1.759 8.593 14.498 1.00 97.62 214 ILE A CA 1
ATOM 1678 C C . ILE A 1 214 ? -0.970 7.355 14.931 1.00 97.62 214 ILE A C 1
ATOM 1680 O O . ILE A 1 214 ? -1.513 6.494 15.633 1.00 97.62 214 ILE A O 1
ATOM 1684 N N . LEU A 1 215 ? 0.311 7.269 14.566 1.00 97.62 215 LEU A N 1
ATOM 1685 C CA . LEU A 1 215 ? 1.166 6.145 14.951 1.00 97.62 215 LEU A CA 1
ATOM 1686 C C . LEU A 1 215 ? 1.351 6.059 16.467 1.00 97.62 215 LEU A C 1
ATOM 1688 O O . LEU A 1 215 ? 1.239 4.972 17.038 1.00 97.62 215 LEU A O 1
ATOM 1692 N N . ALA A 1 216 ? 1.559 7.190 17.142 1.00 97.12 216 ALA A N 1
ATOM 1693 C CA . ALA A 1 216 ? 1.685 7.232 18.595 1.00 97.12 216 ALA A CA 1
ATOM 1694 C C . ALA A 1 216 ? 0.427 6.679 19.283 1.00 97.12 216 ALA A C 1
ATOM 1696 O O . ALA A 1 216 ? 0.519 5.853 20.197 1.00 97.12 216 ALA A O 1
ATOM 1697 N N . GLN A 1 217 ? -0.759 7.063 18.800 1.00 96.62 217 GLN A N 1
ATOM 1698 C CA . GLN A 1 217 ? -2.029 6.528 19.295 1.00 96.62 217 GLN A CA 1
ATOM 1699 C C . GLN A 1 217 ? -2.183 5.030 18.999 1.00 96.62 217 GLN A C 1
ATOM 1701 O O . GLN A 1 217 ? -2.634 4.271 19.863 1.00 96.62 217 GLN A O 1
ATOM 1706 N N . ALA A 1 218 ? -1.791 4.584 17.803 1.00 97.25 218 ALA A N 1
ATOM 1707 C CA . ALA A 1 218 ? -1.887 3.187 17.390 1.00 97.25 218 ALA A CA 1
ATOM 1708 C C . ALA A 1 218 ? -0.981 2.261 18.216 1.00 97.25 218 ALA A C 1
ATOM 1710 O O . ALA A 1 218 ? -1.395 1.162 18.586 1.00 97.25 218 ALA A O 1
ATOM 1711 N N . VAL A 1 219 ? 0.230 2.712 18.552 1.00 96.00 219 VAL A N 1
ATOM 1712 C CA . VAL A 1 219 ? 1.201 1.961 19.363 1.00 96.00 219 VAL A CA 1
ATOM 1713 C C . VAL A 1 219 ? 0.726 1.757 20.805 1.00 96.00 219 VAL A C 1
ATOM 1715 O O . VAL A 1 219 ? 0.989 0.710 21.401 1.00 96.00 219 VAL A O 1
ATOM 1718 N N . ILE A 1 220 ? 0.027 2.740 21.376 1.00 92.50 220 ILE A N 1
ATOM 1719 C CA . ILE A 1 220 ? -0.495 2.669 22.750 1.00 92.50 220 ILE A CA 1
ATOM 1720 C C . ILE A 1 220 ? -1.768 1.812 22.813 1.00 92.50 220 ILE A C 1
ATOM 1722 O O . ILE A 1 220 ? -2.046 1.160 23.823 1.00 92.50 220 ILE A O 1
ATOM 1726 N N . ALA A 1 221 ? -2.563 1.812 21.745 1.00 92.75 221 ALA A N 1
ATOM 1727 C CA . ALA A 1 221 ? -3.835 1.113 21.708 1.00 92.75 221 ALA A CA 1
ATOM 1728 C C . ALA A 1 221 ? -3.675 -0.406 21.543 1.00 92.75 221 ALA A C 1
ATOM 1730 O O . ALA A 1 221 ? -2.883 -0.897 20.745 1.00 92.75 221 ALA A O 1
ATOM 1731 N N . LYS A 1 222 ? -4.547 -1.174 22.214 1.00 88.50 222 LYS A N 1
ATOM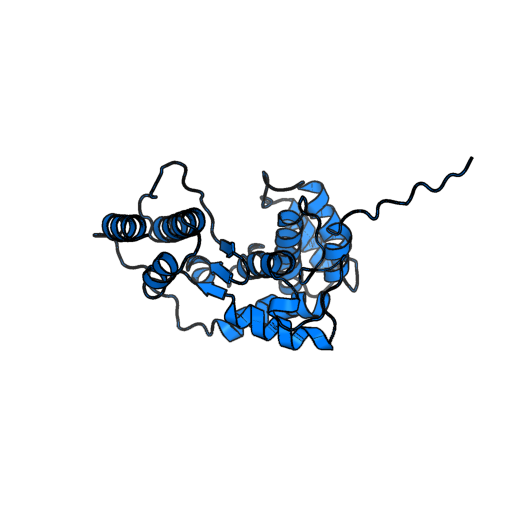 1732 C CA . LYS A 1 222 ? -4.672 -2.627 21.978 1.00 88.50 222 LYS A CA 1
ATOM 1733 C C . LYS A 1 222 ? -5.166 -2.964 20.563 1.00 88.50 222 LYS A C 1
ATOM 1735 O O . LYS A 1 222 ? -5.014 -4.090 20.113 1.00 88.50 222 LYS A O 1
ATOM 1740 N N . ASN A 1 223 ? -5.789 -2.002 19.885 1.00 93.38 223 ASN A N 1
ATOM 1741 C CA . ASN A 1 223 ? -6.406 -2.131 18.568 1.00 93.38 223 ASN A CA 1
ATOM 1742 C C . ASN A 1 223 ? -5.862 -1.081 17.582 1.00 93.38 223 ASN A C 1
ATOM 1744 O O . ASN A 1 223 ? -6.647 -0.384 16.937 1.00 93.38 223 ASN A O 1
ATOM 1748 N N . GLY A 1 224 ? -4.536 -0.945 17.480 1.00 97.12 224 GLY A N 1
ATOM 1749 C CA . GLY A 1 224 ? -3.890 0.128 16.713 1.00 97.12 224 GLY A CA 1
ATOM 1750 C C . GLY A 1 224 ? -4.359 0.257 15.261 1.00 97.12 224 GLY A C 1
ATOM 1751 O O . GLY A 1 224 ? -4.676 1.363 14.838 1.00 97.12 224 GLY A O 1
ATOM 1752 N N . TRP A 1 225 ? -4.567 -0.854 14.547 1.00 98.19 225 TRP A N 1
ATOM 1753 C CA . TRP A 1 225 ? -5.145 -0.847 13.192 1.00 98.19 225 TRP A CA 1
ATOM 1754 C C . TRP A 1 225 ? -6.479 -0.091 13.103 1.00 98.19 225 TRP A C 1
ATOM 1756 O O . TRP A 1 225 ? -6.674 0.755 12.234 1.00 98.19 225 TRP A O 1
ATOM 1766 N N . LYS A 1 226 ? -7.392 -0.328 14.055 1.00 97.56 226 LYS A N 1
ATOM 1767 C CA . LYS A 1 226 ? -8.677 0.384 14.111 1.00 97.56 226 LYS A CA 1
ATOM 1768 C C . LYS A 1 226 ? -8.502 1.859 14.462 1.00 97.56 226 LYS A C 1
ATOM 1770 O O . LYS A 1 226 ? -9.316 2.665 14.027 1.00 97.56 226 LYS A O 1
ATOM 1775 N N . ARG A 1 227 ? -7.471 2.221 15.234 1.00 97.81 227 ARG A N 1
ATOM 1776 C CA . ARG A 1 227 ? -7.154 3.628 15.534 1.00 97.81 227 ARG A CA 1
ATOM 1777 C C . ARG A 1 227 ? -6.685 4.375 14.293 1.00 97.81 227 ARG A C 1
ATOM 1779 O O . ARG A 1 227 ? -7.183 5.468 14.047 1.00 97.81 227 ARG A O 1
ATOM 1786 N N . ILE A 1 228 ? -5.821 3.750 13.494 1.00 98.38 228 ILE A N 1
ATOM 1787 C CA . ILE A 1 228 ? -5.374 4.291 12.204 1.00 98.38 228 ILE A CA 1
ATOM 1788 C C . ILE A 1 228 ? -6.581 4.528 11.293 1.00 98.38 228 ILE A C 1
ATOM 1790 O O . ILE A 1 228 ? -6.784 5.644 10.817 1.00 98.38 228 ILE A O 1
ATOM 1794 N N . LEU A 1 229 ? -7.446 3.517 11.135 1.00 98.19 229 LEU A N 1
ATOM 1795 C CA . LEU A 1 229 ? -8.667 3.652 10.338 1.00 98.19 229 LEU A CA 1
ATOM 1796 C C . LEU A 1 229 ? -9.564 4.790 10.843 1.00 98.19 229 LEU A C 1
ATOM 1798 O O . LEU A 1 229 ? -9.984 5.627 10.053 1.00 98.19 229 LEU A O 1
ATOM 1802 N N . GLN A 1 230 ? -9.837 4.854 12.150 1.00 97.00 230 GLN A N 1
ATOM 1803 C CA . GLN A 1 230 ? -10.683 5.896 12.744 1.00 97.00 230 GLN A CA 1
ATOM 1804 C C . GLN A 1 230 ? -10.165 7.307 12.447 1.00 97.00 230 GLN A C 1
ATOM 1806 O O . GLN A 1 230 ? -10.953 8.168 12.060 1.00 97.00 230 GLN A O 1
ATOM 1811 N N . ALA A 1 231 ? -8.856 7.535 12.575 1.00 97.12 231 ALA A N 1
ATOM 1812 C CA . ALA A 1 231 ? -8.244 8.830 12.286 1.00 97.12 231 ALA A CA 1
ATOM 1813 C C . ALA A 1 231 ? -8.338 9.225 10.799 1.00 97.12 231 ALA A C 1
ATOM 1815 O O . ALA A 1 231 ? -8.359 10.416 10.473 1.00 97.12 231 ALA A O 1
ATOM 1816 N N . CYS A 1 232 ? -8.430 8.230 9.912 1.00 97.38 232 CYS A N 1
ATOM 1817 C CA . CYS A 1 232 ? -8.498 8.418 8.464 1.00 97.38 232 CYS A CA 1
ATOM 1818 C C . CYS A 1 232 ? -9.925 8.384 7.895 1.00 97.38 232 CYS A C 1
ATOM 1820 O O . CYS A 1 232 ? -10.113 8.638 6.707 1.00 97.38 232 CYS A O 1
ATOM 1822 N N . THR A 1 233 ? -10.941 8.076 8.704 1.00 95.12 233 THR A N 1
ATOM 1823 C CA . THR A 1 233 ? -12.340 8.122 8.256 1.00 95.12 233 THR A CA 1
ATOM 1824 C C . THR A 1 233 ? -12.841 9.568 8.132 1.00 95.12 233 THR A C 1
ATOM 1826 O O . THR A 1 233 ? -12.392 10.431 8.892 1.00 95.12 233 THR A O 1
ATOM 1829 N N . PRO A 1 234 ? -13.773 9.864 7.204 1.00 91.44 234 PRO A N 1
ATOM 1830 C CA . PRO A 1 234 ? -14.347 11.200 7.083 1.00 91.44 234 PRO A CA 1
ATOM 1831 C C . PRO A 1 234 ? -14.967 11.640 8.407 1.00 91.44 234 PRO A C 1
ATOM 1833 O O . PRO A 1 234 ? -15.687 10.867 9.045 1.00 91.44 234 PRO A O 1
ATOM 1836 N N . ALA A 1 235 ? -14.740 12.893 8.802 1.00 83.31 235 ALA A N 1
ATOM 1837 C CA . ALA A 1 235 ? -15.402 13.439 9.977 1.00 83.31 235 ALA A CA 1
ATOM 1838 C C . ALA A 1 235 ? -16.920 13.324 9.793 1.00 83.31 235 ALA A C 1
ATOM 1840 O O . ALA A 1 235 ? -17.481 13.813 8.806 1.00 83.31 235 ALA A O 1
ATOM 1841 N N . THR A 1 236 ? -17.602 12.686 10.746 1.00 66.94 236 THR A N 1
ATOM 1842 C CA . THR A 1 236 ? -19.062 12.706 10.781 1.00 66.94 236 THR A CA 1
ATOM 1843 C C . THR A 1 236 ? -19.465 14.171 10.823 1.00 66.94 236 THR A C 1
ATOM 1845 O O . THR A 1 236 ? -19.184 14.853 11.810 1.00 66.94 236 THR A O 1
ATOM 1848 N N . LYS A 1 237 ? -20.100 14.683 9.760 1.00 49.06 237 LYS A N 1
ATOM 1849 C CA . LYS A 1 237 ? -20.780 15.975 9.837 1.00 49.06 237 LYS A CA 1
ATOM 1850 C C . LYS A 1 237 ? -21.776 15.833 10.978 1.00 49.06 237 LYS A C 1
ATOM 1852 O O . LYS A 1 237 ? -22.811 15.188 10.811 1.00 49.06 237 LYS A O 1
ATOM 1857 N N . SER A 1 238 ? -21.440 16.382 12.144 1.00 40.06 238 SER A N 1
ATOM 1858 C CA . SER A 1 238 ? -22.423 16.650 13.177 1.00 40.06 238 SER A CA 1
ATOM 1859 C C . SER A 1 238 ? -23.552 17.365 12.454 1.00 40.06 238 SER A C 1
ATOM 1861 O O . SER A 1 238 ? -23.332 18.417 11.844 1.00 40.06 238 SER A O 1
ATOM 1863 N N . ARG A 1 239 ? -24.738 16.748 12.408 1.00 41.44 239 ARG A N 1
ATOM 1864 C CA . ARG A 1 239 ? -25.937 17.506 12.083 1.00 41.44 239 ARG A CA 1
ATOM 1865 C C . ARG A 1 239 ? -25.948 18.616 13.120 1.00 41.44 239 ARG A C 1
ATOM 1867 O O . ARG A 1 239 ? -26.210 18.353 14.288 1.00 41.44 239 ARG A O 1
ATOM 1874 N N . LEU A 1 240 ? -25.639 19.834 12.691 1.00 41.00 240 LEU A N 1
ATOM 1875 C CA . LEU A 1 240 ? -26.074 21.036 13.376 1.00 41.00 240 LEU A CA 1
ATOM 1876 C C . LEU A 1 240 ? -27.605 20.995 13.366 1.00 41.00 240 LEU A C 1
ATOM 1878 O O . LEU A 1 240 ? -28.266 21.555 12.502 1.00 41.00 240 LEU A O 1
ATOM 1882 N N . THR A 1 241 ? -28.168 20.233 14.297 1.00 45.34 241 THR A N 1
ATOM 1883 C CA . THR A 1 241 ? -29.494 20.460 14.838 1.00 45.34 241 THR A CA 1
ATOM 1884 C C . THR A 1 241 ? -29.319 21.437 15.986 1.00 45.34 241 THR A C 1
ATOM 1886 O O . THR A 1 241 ? -29.034 21.045 17.113 1.00 45.34 241 THR A O 1
ATOM 1889 N N . ALA A 1 242 ? -29.481 22.710 15.665 1.00 37.38 242 ALA A N 1
ATOM 1890 C CA . ALA A 1 242 ? -30.109 23.703 16.525 1.00 37.38 242 ALA A CA 1
ATOM 1891 C C . ALA A 1 242 ? -30.980 24.511 15.546 1.00 37.38 242 ALA A C 1
ATOM 1893 O O . ALA A 1 242 ? -30.438 25.152 14.657 1.00 37.38 242 ALA A O 1
ATOM 1894 N N . ALA A 1 243 ? -32.290 24.286 15.414 1.00 40.53 243 ALA A N 1
ATOM 1895 C CA . ALA A 1 243 ? -33.345 24.455 16.413 1.00 40.53 243 ALA A CA 1
ATOM 1896 C C . ALA A 1 243 ? -33.314 25.853 17.053 1.00 40.53 243 ALA A C 1
ATOM 1898 O O . ALA A 1 243 ? -32.859 25.995 18.184 1.00 40.53 243 ALA A O 1
ATOM 1899 N N . ALA A 1 244 ? -33.754 26.859 16.293 1.00 37.72 244 ALA A N 1
ATOM 1900 C CA . ALA A 1 244 ? -34.823 27.811 16.632 1.00 37.72 244 ALA A CA 1
ATOM 1901 C C . ALA A 1 244 ? -35.033 28.761 15.444 1.00 37.72 244 ALA A C 1
ATOM 1903 O O . ALA A 1 244 ? -34.045 29.415 15.043 1.00 37.72 244 ALA A O 1
#

Sequence (244 aa):
MNRTLDKVKQRLSGLPCLTAPPAVDLVSLTHAKVMPMVNGLFTEDERPTIMTALEKSVVFLTPDSIESVLRTATWLSTSWDLANMYLLECQANPLSPDAPEIVGLSEETTCYLGLDYLRNWRDDGFEDYLVHEAAHIFHNCRRVTLGLSETSTQKCLLTIDFSKRELFAYACEAYSRLLVLADSPKDRRAALSKHAEGPLPGKDAMNQQEYLDILAQAVIAKNGWKRILQACTPATKSRLTAAA

Secondary structure (DSSP, 8-state):
-HHHHHHHHHHHTTSPPPPPPS---HHHHHHHHHHHHHHHHS-TTTHHHHHHHHHHHEEE--TTTHHHHHHH-SSHHHHHHHHHHHHHHTTPPPSSTT----SEEEETTEEEE-THHHHHTTSSSS--HHHHHHHHHHHHSBGGGGT---BTTB-BSS---GGGHHHHHHHHHHHHHHHHH-SSHHHHHHHHHHHHHSPPS-TTTS-HHHHHHHHHHHHHSTTHHHHHHHHHSPP---------

Radius of gyration: 19.34 Å; chains: 1; bounding box: 57×46×54 Å

pLDDT: mean 89.38, std 11.71, range [37.38, 98.38]

Foldseek 3Di:
DVVLVVVLCVQCVPFDFDDQDPPDPLLVVLLVLCVVLLVLPDDPVCSVLLSVLLSVAEDECHPVCLVVCLVPDPDPVVSQLSSQCACVLSVTDHPDPPRDNDQWDADQSHIYGYSVCVVCVPPLDLDDVSQLNSLLNQVRYFLVVSPHDADPQGGGNAAFDPLCSNLLSSLRSNLSSLVVQDVDLVVSVVVLVVQVVDDDPCPVRDDPVLSSVLNNVLSPDPSSSVSSRVSGHPPDPPPPPDDD